Protein 3EVP (pdb70)

GO terms:
  GO:0006091 generation of precursor metabolites and energy (P, TAS)
  GO:0008218 bioluminescence (P, TAS)

Solvent-accessible surface area: 10682 Å² total

Radius of gyration: 16.76 Å; Cα contacts (8 Å, |Δi|>4): 627; chains: 1; bounding box: 34×44×48 Å

B-factor: mean 17.11, std 11.27, range [5.51, 65.63]

InterPro domains:
  IPR000786 Green fluorescent protein, GFP [PR01229] (3-27)
  IPR000786 Green fluorescent protein, GFP [PR01229] (28-48)
  IPR000786 Green fluorescent protein, GFP [PR01229] (49-69)
  IPR000786 Green fluorescent protein, GFP [PR01229] (70-85)
  IPR000786 Green fluorescent protein, GFP [PR01229] (86-108)
  IPR000786 Green fluorescent protein, GFP [PR01229] (109-129)
  IPR000786 Green fluorescent protein, GFP [PR01229] (130-149)
  IPR000786 Green fluorescent protein, GFP [PR01229] (150-171)
  IPR000786 Green fluorescent protein, GFP [PR01229] (173-192)
  IPR000786 Green fluorescent protein, GFP [PR01229] (193-211)
  IPR000786 Green fluorescent protein, GFP [PR01229] (214-237)
  IPR009017 Green fluorescent protein [G3DSA:2.40.155.10] (1-145)
  IPR009017 Green fluorescent protein [G3DSA:2.40.155.10] (146-238)
  IPR009017 Green fluorescent protein [SSF54511] (2-228)
  IPR011584 Green fluorescent protein-related [PF01353] (14-227)

CATH classification: 2.40.155.10

Organism: Aequorea victoria (NCBI:txid6100)

Sequence (223 aa):
SSLENVYYIMADKQQKNGIKANFKIRHNIEDGGVQLAYHYQQNTPIGDGPVLLPDNHYLSTQSKLLSKDPNEKRDHMVLLEFVTAAGIGEEELFTGVVPILVELDGDVNGHKFSVSSGEGEGDATYGKLTLKFICTTGKKLPVPWPTLVTTLVQCFSRYPDHMKQHDFFKKSSAMPEGYIQERTIFFKDDGNYKTRAEEVKFEGDTLVNRIELKGIDFKKEDDGNILGHKLEYN

Foldseek 3Di:
DDKWKWKWAFDVVQLWIKIWTWDWFAFQVGHTWIKIKIKIKHFQDPDHFQGAHIWIKTKDKDWDDDPPDDFDKIKIKMAIAIGGCCLVLQQAKFKEWEWEWEAAARDTWIKIKIWIARLCRSITTMMMGTPVGDDQWDPVVCVVVRACLRHHYPPVRVSRRRQSRSPQSFMWMWMWIDTVPAKIKTKIWTWHDDDRHTYIYMYIYIDRGDCCDCTSVVRTDRD

Structure (mmCIF, N/CA/C/O backbone):
data_3EVP
#
_entry.id   3EVP
#
_cell.length_a   51.060
_cell.length_b   62.220
_cell.length_c   69.450
_cell.angle_alpha   90.00
_cell.angle_beta   90.00
_cell.angle_gamma   90.00
#
_symmetry.space_group_name_H-M   'P 21 21 21'
#
loop_
_entity.id
_entity.type
_entity.pdbx_description
1 polymer 'Green fluorescent protein,Green fluorescent protein'
2 water water
#
loop_
_atom_site.group_PDB
_atom_site.id
_atom_site.type_symbol
_atom_site.label_atom_id
_atom_site.label_alt_id
_atom_site.label_comp_id
_atom_site.label_asym_id
_atom_site.label_entity_id
_atom_site.label_seq_id
_atom_site.pdbx_PDB_ins_code
_atom_site.Cartn_x
_atom_site.Cartn_y
_atom_site.Cartn_z
_atom_site.occupancy
_atom_site.B_iso_or_equiv
_atom_site.auth_seq_id
_atom_site.auth_comp_id
_atom_site.auth_asym_id
_atom_site.auth_atom_id
_atom_site.pdbx_PDB_model_num
ATOM 1 N N . SER A 1 1 ? 10.920 0.282 8.045 1.00 26.92 58 SER A N 1
ATOM 2 C CA . SER A 1 1 ? 10.522 0.864 6.770 1.00 28.02 58 SER A CA 1
ATOM 3 C C . SER A 1 1 ? 10.713 -0.157 5.647 1.00 27.84 58 SER A C 1
ATOM 4 O O . SER A 1 1 ? 11.334 -1.207 5.844 1.00 30.12 58 SER A O 1
ATOM 7 N N . SER A 1 2 ? 10.146 0.137 4.484 1.00 24.84 59 SER A N 1
ATOM 8 C CA . SER A 1 2 ? 10.288 -0.725 3.314 1.00 23.94 59 SER A CA 1
ATOM 9 C C . SER A 1 2 ? 10.631 0.172 2.144 1.00 21.59 59 SER A C 1
ATOM 10 O O . SER A 1 2 ? 10.234 1.344 2.141 1.00 21.67 59 SER A O 1
ATOM 13 N N . LEU A 1 3 ? 11.368 -0.367 1.170 1.00 19.89 60 LEU A N 1
ATOM 14 C CA . LEU A 1 3 ? 11.744 0.385 -0.030 1.00 18.00 60 LEU A CA 1
ATOM 15 C C . LEU A 1 3 ? 11.569 -0.485 -1.263 1.00 16.24 60 LEU A C 1
ATOM 16 O O . LEU A 1 3 ? 12.175 -1.560 -1.376 1.00 17.88 60 LEU A O 1
ATOM 21 N N . GLU A 1 4 ? 10.720 -0.019 -2.168 1.00 12.28 61 GLU A N 1
ATOM 22 C CA . GLU A 1 4 ? 10.416 -0.767 -3.375 1.00 10.91 61 GLU A CA 1
ATOM 23 C C . GLU A 1 4 ? 10.450 0.169 -4.578 1.00 10.53 61 GLU A C 1
ATOM 24 O O . GLU A 1 4 ? 10.183 1.371 -4.451 1.00 12.78 61 GLU A O 1
ATOM 30 N N . ASN A 1 5 ? 10.761 -0.371 -5.747 1.00 10.89 62 ASN A N 1
ATOM 31 C CA . ASN A 1 5 ? 10.808 0.415 -6.983 1.00 10.71 62 ASN A CA 1
ATOM 32 C C . ASN A 1 5 ? 9.635 0.089 -7.898 1.00 10.46 62 ASN A C 1
ATOM 33 O O . ASN A 1 5 ? 9.448 -1.060 -8.293 1.00 12.54 62 ASN A O 1
ATOM 38 N N . VAL A 1 6 ? 8.850 1.102 -8.244 1.00 8.22 63 VAL A N 1
ATOM 39 C CA . VAL A 1 6 ? 7.716 0.944 -9.153 1.00 8.50 63 VAL A CA 1
ATOM 40 C C . VAL A 1 6 ? 8.190 1.276 -10.569 1.00 7.78 63 VAL A C 1
ATOM 41 O O . VAL A 1 6 ? 8.586 2.403 -10.829 1.00 10.01 63 VAL A O 1
ATOM 45 N N . TYR A 1 7 ? 8.192 0.313 -11.491 1.00 8.51 64 TYR A N 1
ATOM 46 C CA A TYR A 1 7 ? 8.682 0.564 -12.838 0.55 8.86 64 TYR A CA 1
ATOM 47 C CA B TYR A 1 7 ? 8.680 0.528 -12.860 0.45 8.52 64 TYR A CA 1
ATOM 48 C C . TYR A 1 7 ? 7.546 1.003 -13.746 1.00 8.50 64 TYR A C 1
ATOM 49 O O . TYR A 1 7 ? 6.557 0.286 -13.897 1.00 9.62 64 TYR A O 1
ATOM 66 N N . ILE A 1 8 ? 7.697 2.192 -14.326 1.00 7.97 65 ILE A N 1
ATOM 67 C CA . ILE A 1 8 ? 6.655 2.834 -15.131 1.00 8.37 65 ILE A CA 1
ATOM 68 C C . ILE A 1 8 ? 7.027 2.934 -16.588 1.00 8.27 65 ILE A C 1
ATOM 69 O O . ILE A 1 8 ? 8.177 3.259 -16.914 1.00 9.91 65 ILE A O 1
ATOM 74 N N . MET A 1 9 ? 6.062 2.651 -17.458 1.00 9.42 66 MET A N 1
ATOM 75 C CA . MET A 1 9 ? 6.233 2.809 -18.895 1.00 11.70 66 MET A CA 1
ATOM 76 C C . MET A 1 9 ? 5.006 3.472 -19.502 1.00 9.82 66 MET A C 1
ATOM 77 O O . MET A 1 9 ? 3.900 3.354 -18.992 1.00 9.57 66 MET A O 1
ATOM 82 N N . ALA A 1 10 ? 5.203 4.173 -20.605 1.00 9.84 67 ALA A N 1
ATOM 83 C CA . ALA A 1 10 ? 4.075 4.753 -21.342 1.00 10.51 67 ALA A CA 1
ATOM 84 C C . ALA A 1 10 ? 3.175 3.665 -21.917 1.00 11.74 67 ALA A C 1
ATOM 85 O O . ALA A 1 10 ? 3.638 2.589 -22.300 1.00 12.72 67 ALA A O 1
ATOM 87 N N . ASP A 1 11 ? 1.881 3.964 -22.007 1.00 11.34 68 ASP A N 1
ATOM 88 C CA . ASP A 1 11 ? 0.921 3.104 -22.691 1.00 13.81 68 ASP A CA 1
ATOM 89 C C . ASP A 1 11 ? 0.170 4.013 -23.659 1.00 14.78 68 ASP A C 1
ATOM 90 O O . ASP A 1 11 ? -0.916 4.514 -23.358 1.00 14.77 68 ASP A O 1
ATOM 95 N N . LYS A 1 12 ? 0.768 4.237 -24.821 1.00 17.28 69 LYS A N 1
ATOM 96 C CA . LYS A 1 12 ? 0.286 5.268 -25.733 1.00 21.09 69 LYS A CA 1
ATOM 97 C C . LYS A 1 12 ? -1.109 4.996 -26.278 1.00 22.21 69 LYS A C 1
ATOM 98 O O . LYS A 1 12 ? -1.865 5.936 -26.549 1.00 22.54 69 LYS A O 1
ATOM 104 N N . GLN A 1 13 ? -1.436 3.717 -26.448 1.00 22.56 70 GLN A N 1
ATOM 105 C CA A GLN A 1 13 ? -2.725 3.337 -27.005 0.51 24.29 70 GLN A CA 1
ATOM 106 C CA B GLN A 1 13 ? -2.725 3.324 -27.000 0.49 24.27 70 GLN A CA 1
ATOM 107 C C . GLN A 1 13 ? -3.900 3.729 -26.104 1.00 22.00 70 GLN A C 1
ATOM 108 O O . GLN A 1 13 ? -5.032 3.904 -26.586 1.00 23.36 70 GLN A O 1
ATOM 119 N N . LYS A 1 14 ? -3.631 3.880 -24.805 1.00 18.72 71 LYS A N 1
ATOM 120 C CA . LYS A 1 14 ? -4.654 4.300 -23.855 1.00 16.89 71 LYS A CA 1
ATOM 121 C C . LYS A 1 14 ? -4.389 5.698 -23.306 1.00 15.26 71 LYS A C 1
ATOM 122 O O . LYS A 1 14 ? -5.051 6.139 -22.368 1.00 14.85 71 LYS A O 1
ATOM 128 N N . ASN A 1 15 ? -3.413 6.384 -23.888 1.00 14.31 72 ASN A N 1
ATOM 129 C CA . ASN A 1 15 ? -3.025 7.721 -23.433 1.00 12.50 72 ASN A CA 1
ATOM 130 C C . ASN A 1 15 ? -2.706 7.715 -21.938 1.00 10.76 72 ASN A C 1
ATOM 131 O O . ASN A 1 15 ? -3.026 8.648 -21.217 1.00 10.66 72 ASN A O 1
ATOM 136 N N . GLY A 1 16 ? -2.034 6.673 -21.484 1.00 9.38 73 GLY A N 1
ATOM 137 C CA . GLY A 1 16 ? -1.769 6.508 -20.067 1.00 9.87 73 GLY A CA 1
ATOM 138 C C . GLY A 1 16 ? -0.432 5.834 -19.803 1.00 9.99 73 GLY A C 1
ATOM 139 O O . GLY A 1 16 ? 0.518 5.975 -20.577 1.00 10.50 73 GLY A O 1
ATOM 140 N N . ILE A 1 17 ? -0.362 5.080 -18.706 1.00 9.29 74 ILE A N 1
ATOM 141 C CA . ILE A 1 17 ? 0.860 4.398 -18.326 1.00 8.01 74 ILE A CA 1
ATOM 142 C C . ILE A 1 17 ? 0.514 3.002 -17.836 1.00 8.06 74 ILE A C 1
ATOM 143 O O . ILE A 1 17 ? -0.636 2.687 -17.503 1.00 8.36 74 ILE A O 1
ATOM 148 N N . LYS A 1 18 ? 1.530 2.157 -17.803 1.00 8.05 75 LYS A N 1
ATOM 149 C CA . LYS A 1 18 ? 1.464 0.869 -17.139 1.00 10.39 75 LYS A CA 1
ATOM 150 C C . LYS A 1 18 ? 2.624 0.816 -16.152 1.00 9.03 75 LYS A C 1
ATOM 151 O O . LYS A 1 18 ? 3.627 1.534 -16.304 1.00 10.17 75 LYS A O 1
ATOM 157 N N . ALA A 1 19 ? 2.520 -0.074 -15.170 1.00 8.55 76 ALA A N 1
ATOM 158 C CA . ALA A 1 19 ? 3.603 -0.240 -14.221 1.00 8.97 76 ALA A CA 1
ATOM 159 C C . ALA A 1 19 ? 3.646 -1.661 -13.728 1.00 8.78 76 ALA A C 1
ATOM 160 O O . ALA A 1 19 ? 2.632 -2.363 -13.741 1.00 10.12 76 ALA A O 1
ATOM 162 N N . ASN A 1 20 ? 4.804 -2.088 -13.281 1.00 9.20 77 ASN A N 1
ATOM 163 C CA . ASN A 1 20 ? 4.873 -3.351 -12.578 1.00 10.17 77 ASN A CA 1
ATOM 164 C C . ASN A 1 20 ? 5.973 -3.299 -11.532 1.00 9.37 77 ASN A C 1
ATOM 165 O O . ASN A 1 20 ? 6.922 -2.511 -11.644 1.00 10.63 77 ASN A O 1
ATOM 170 N N . PHE A 1 21 ? 5.825 -4.130 -10.509 1.00 9.29 78 PHE A N 1
ATOM 171 C CA . PHE A 1 21 ? 6.751 -4.144 -9.386 1.00 8.80 78 PHE A CA 1
ATOM 172 C C . PHE A 1 21 ? 6.378 -5.273 -8.461 1.00 9.55 78 PHE A C 1
ATOM 173 O O . PHE A 1 21 ? 5.312 -5.864 -8.600 1.00 10.32 78 PHE A O 1
ATOM 181 N N . LYS A 1 22 ? 7.266 -5.594 -7.543 1.00 10.96 79 LYS A N 1
ATOM 182 C CA . LYS A 1 22 ? 7.047 -6.653 -6.561 1.00 13.48 79 LYS A CA 1
ATOM 183 C C . LYS A 1 22 ? 7.151 -6.038 -5.182 1.00 13.56 79 LYS A C 1
ATOM 184 O O . LYS A 1 22 ? 8.057 -5.252 -4.931 1.00 19.37 79 LYS A O 1
ATOM 190 N N . ILE A 1 23 ? 6.229 -6.385 -4.297 1.00 11.51 80 ILE A N 1
ATOM 191 C CA . ILE A 1 23 ? 6.288 -5.996 -2.888 1.00 10.61 80 ILE A CA 1
ATOM 192 C C . ILE A 1 23 ? 6.708 -7.197 -2.079 1.00 11.30 80 ILE A C 1
ATOM 193 O O . ILE A 1 23 ? 6.230 -8.291 -2.313 1.00 12.33 80 ILE A O 1
ATOM 198 N N . ARG A 1 24 ? 7.622 -6.999 -1.145 1.00 13.22 81 ARG A N 1
ATOM 199 C CA . ARG A 1 24 ? 8.089 -8.093 -0.274 1.00 13.37 81 ARG A CA 1
ATOM 200 C C . ARG A 1 24 ? 7.503 -7.917 1.117 1.00 13.98 81 ARG A C 1
ATOM 201 O O . ARG A 1 24 ? 8.007 -7.139 1.917 1.00 18.11 81 ARG A O 1
ATOM 209 N N . HIS A 1 25 ? 6.391 -8.575 1.392 1.00 11.87 82 HIS A N 1
ATOM 210 C CA . HIS A 1 25 ? 5.826 -8.541 2.747 1.00 10.86 82 HIS A CA 1
ATOM 211 C C . HIS A 1 25 ? 6.607 -9.487 3.667 1.00 13.02 82 HIS A C 1
ATOM 212 O O . HIS A 1 25 ? 6.940 -10.592 3.282 1.00 15.60 82 HIS A O 1
ATOM 219 N N . ASN A 1 26 ? 6.857 -9.075 4.892 1.00 13.60 83 ASN A N 1
ATOM 220 C CA . ASN A 1 26 ? 7.571 -9.922 5.838 1.00 12.81 83 ASN A CA 1
ATOM 221 C C . ASN A 1 26 ? 6.629 -10.878 6.560 1.00 12.15 83 ASN A C 1
ATOM 222 O O . ASN A 1 2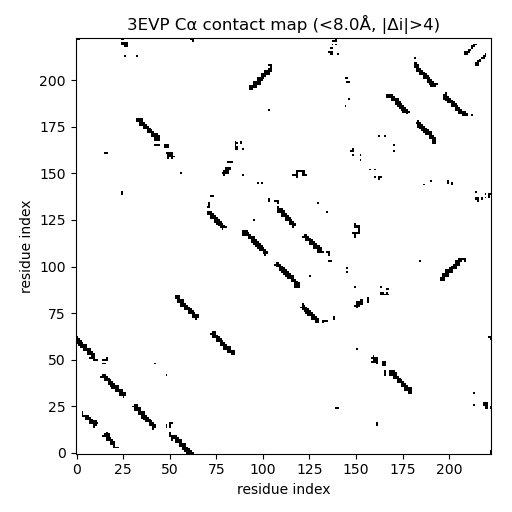6 ? 5.606 -10.466 7.095 1.00 13.72 83 ASN A O 1
ATOM 227 N N . ILE A 1 27 ? 6.961 -12.164 6.562 1.00 13.43 84 ILE A N 1
ATOM 228 C CA . ILE A 1 27 ? 6.148 -13.161 7.266 1.00 13.36 84 ILE A CA 1
ATOM 229 C C . ILE A 1 27 ? 6.654 -13.307 8.713 1.00 15.05 84 ILE A C 1
ATOM 230 O O . ILE A 1 27 ? 7.863 -13.187 8.975 1.00 15.82 84 ILE A O 1
ATOM 235 N N . GLU A 1 28 ? 5.738 -13.557 9.647 1.00 16.40 85 GLU A N 1
ATOM 236 C CA . GLU A 1 28 ? 6.072 -13.605 11.069 1.00 19.37 85 GLU A CA 1
ATOM 237 C C . GLU A 1 28 ? 7.133 -14.652 11.431 1.00 21.21 85 GLU A C 1
ATOM 238 O O . GLU A 1 28 ? 7.802 -14.513 12.457 1.00 21.92 85 GLU A O 1
ATOM 244 N N . ASP A 1 29 ? 7.288 -15.684 10.597 1.00 22.66 86 ASP A N 1
ATOM 245 C CA . ASP A 1 29 ? 8.327 -16.701 10.829 1.00 25.39 86 ASP A CA 1
ATOM 246 C C . ASP A 1 29 ? 9.715 -16.359 10.245 1.00 25.41 86 ASP A C 1
ATOM 247 O O . ASP A 1 29 ? 10.648 -17.173 10.321 1.00 27.42 86 ASP A O 1
ATOM 252 N N . GLY A 1 30 ? 9.863 -15.173 9.668 1.00 23.63 87 GLY A N 1
ATOM 253 C CA . GLY A 1 30 ? 11.116 -14.786 9.035 1.00 22.88 87 GLY A CA 1
ATOM 254 C C . GLY A 1 30 ? 11.110 -14.824 7.503 1.00 22.71 87 GLY A C 1
ATOM 255 O O . GLY A 1 30 ? 11.996 -14.260 6.848 1.00 23.61 87 GLY A O 1
ATOM 256 N N . GLY A 1 31 ? 10.134 -15.499 6.911 1.00 21.66 88 GLY A N 1
ATOM 257 C CA . GLY A 1 31 ? 10.052 -15.525 5.454 1.00 19.38 88 GLY A CA 1
ATOM 258 C C . GLY A 1 31 ? 9.583 -14.240 4.764 1.00 17.83 88 GLY A C 1
ATOM 259 O O . GLY A 1 31 ? 9.462 -13.152 5.368 1.00 16.16 88 GLY A O 1
ATOM 260 N N . VAL A 1 32 ? 9.311 -14.376 3.475 1.00 17.08 89 VAL A N 1
ATOM 261 C CA . VAL A 1 32 ? 8.782 -13.262 2.680 1.00 16.79 89 VAL A CA 1
ATOM 262 C C . VAL A 1 32 ? 7.619 -13.746 1.835 1.00 16.34 89 VAL A C 1
ATOM 263 O O . VAL A 1 32 ? 7.656 -14.841 1.243 1.00 16.93 89 VAL A O 1
ATOM 267 N N . GLN A 1 33 ? 6.574 -12.932 1.811 1.00 14.55 90 GLN A N 1
ATOM 268 C CA . GLN A 1 33 ? 5.407 -13.130 0.963 1.00 12.68 90 GLN A CA 1
ATOM 269 C C . GLN A 1 33 ? 5.470 -12.114 -0.179 1.00 11.75 90 GLN A C 1
ATOM 270 O O . GLN A 1 33 ? 5.244 -10.920 0.036 1.00 12.37 90 GLN A O 1
ATOM 276 N N . LEU A 1 34 ? 5.811 -12.574 -1.375 1.00 12.65 91 LEU A N 1
ATOM 277 C CA . LEU A 1 34 ? 5.818 -11.709 -2.550 1.00 12.60 91 LEU A CA 1
ATOM 278 C C . LEU A 1 34 ? 4.403 -11.362 -3.012 1.00 11.20 91 LEU A C 1
ATOM 279 O O . LEU A 1 34 ? 3.503 -12.216 -3.016 1.00 11.29 91 LEU A O 1
ATOM 284 N N . ALA A 1 35 ? 4.225 -10.111 -3.442 1.00 9.77 92 ALA A N 1
ATOM 285 C CA . ALA A 1 35 ? 2.982 -9.659 -4.063 1.00 8.92 92 ALA A CA 1
ATOM 286 C C . ALA A 1 35 ? 3.359 -8.962 -5.359 1.00 9.04 92 ALA A C 1
ATOM 287 O O . ALA A 1 35 ? 3.896 -7.851 -5.349 1.00 9.18 92 ALA A O 1
ATOM 289 N N . TYR A 1 36 ? 3.115 -9.620 -6.475 1.00 8.40 93 TY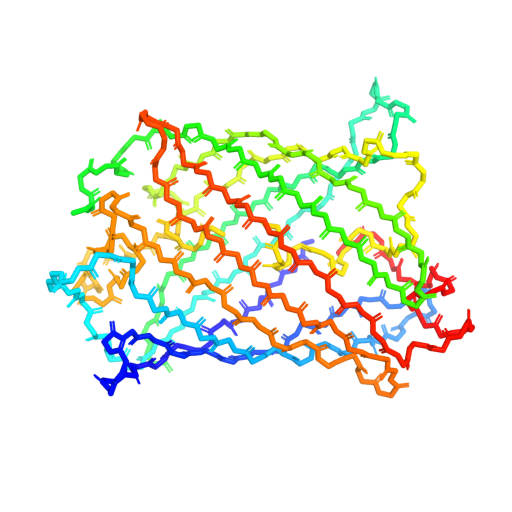R A N 1
ATOM 290 C CA . TYR A 1 36 ? 3.468 -9.100 -7.791 1.00 8.97 93 TYR A CA 1
ATOM 291 C C . TYR A 1 36 ? 2.359 -8.173 -8.264 1.00 8.40 93 TYR A C 1
ATOM 292 O O . TYR A 1 36 ? 1.196 -8.582 -8.369 1.00 9.13 93 TYR A O 1
ATOM 301 N N . HIS A 1 37 ? 2.730 -6.932 -8.547 1.00 7.59 94 HIS A N 1
ATOM 302 C CA . HIS A 1 37 ? 1.794 -5.895 -8.963 1.00 7.60 94 HIS A CA 1
ATOM 303 C C . HIS A 1 37 ? 1.897 -5.617 -10.462 1.00 7.02 94 HIS A C 1
ATOM 304 O O . HIS A 1 37 ? 2.982 -5.358 -10.989 1.00 8.50 94 HIS A O 1
ATOM 311 N N . TYR A 1 38 ? 0.740 -5.599 -11.120 1.00 8.33 95 TYR A N 1
ATOM 312 C CA . TYR A 1 38 ? 0.578 -5.144 -12.505 1.00 8.83 95 TYR A CA 1
ATOM 313 C C . TYR A 1 38 ? -0.452 -4.028 -12.510 1.00 8.51 95 TYR A C 1
ATOM 314 O O . TYR A 1 38 ? -1.545 -4.171 -11.950 1.00 10.10 95 TYR A O 1
ATOM 323 N N . GLN A 1 39 ? -0.105 -2.911 -13.135 1.00 7.93 96 GLN A N 1
ATOM 324 C CA . GLN A 1 39 ? -0.868 -1.683 -12.953 1.00 8.10 96 GLN A CA 1
ATOM 325 C C . GLN A 1 39 ? -1.112 -1.017 -14.295 1.00 7.32 96 GLN A C 1
ATOM 326 O O . GLN A 1 39 ? -0.255 -1.062 -15.190 1.00 8.29 96 GLN A O 1
ATOM 332 N N . GLN A 1 40 ? -2.280 -0.385 -14.442 1.00 7.61 97 GLN A N 1
ATOM 333 C CA . GLN A 1 40 ? -2.521 0.497 -15.583 1.00 8.24 97 GLN A CA 1
ATOM 334 C C . GLN A 1 40 ? -3.283 1.737 -15.133 1.00 8.37 97 GLN A C 1
ATOM 335 O O . GLN A 1 40 ? -4.131 1.663 -14.259 1.00 9.30 97 GLN A O 1
ATOM 341 N N . ASN A 1 41 ? -2.937 2.888 -15.7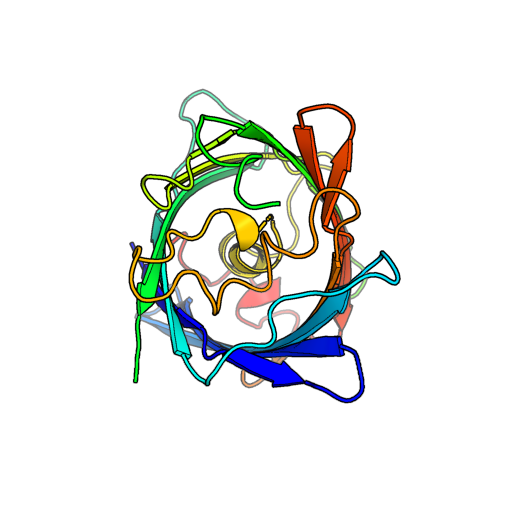08 1.00 8.11 98 ASN A N 1
ATOM 342 C CA . ASN A 1 41 ? -3.598 4.147 -15.396 1.00 7.23 98 ASN A CA 1
ATOM 343 C C . ASN A 1 41 ? -4.050 4.774 -16.691 1.00 8.01 98 ASN A C 1
ATOM 344 O O . ASN A 1 41 ? -3.293 4.834 -17.662 1.00 9.73 98 ASN A O 1
ATOM 349 N N . THR A 1 42 ? -5.297 5.224 -16.726 1.00 8.40 99 THR A N 1
ATOM 350 C CA . THR A 1 42 ? -5.838 5.899 -17.906 1.00 10.50 99 THR A CA 1
ATOM 351 C C . THR A 1 42 ? -6.483 7.223 -17.448 1.00 8.83 99 THR A C 1
ATOM 352 O O . THR A 1 42 ? -7.146 7.283 -16.404 1.00 9.10 99 THR A O 1
ATOM 356 N N . PRO A 1 43 ? -6.283 8.301 -18.216 1.00 9.83 100 PRO A N 1
ATOM 357 C CA . PRO A 1 43 ? -6.837 9.588 -17.784 1.00 10.31 100 PRO A CA 1
ATOM 358 C C . PRO A 1 43 ? -8.356 9.625 -17.859 1.00 9.76 100 PRO A C 1
ATOM 359 O O . PRO A 1 43 ? -8.963 8.976 -18.716 1.00 12.72 100 PRO A O 1
ATOM 363 N N . ILE A 1 44 ? -8.952 10.417 -16.977 1.00 10.99 101 ILE A N 1
ATOM 364 C CA . ILE A 1 44 ? -10.390 10.607 -16.978 1.00 13.19 101 ILE A CA 1
ATOM 365 C C . ILE A 1 44 ? -10.763 11.664 -17.998 1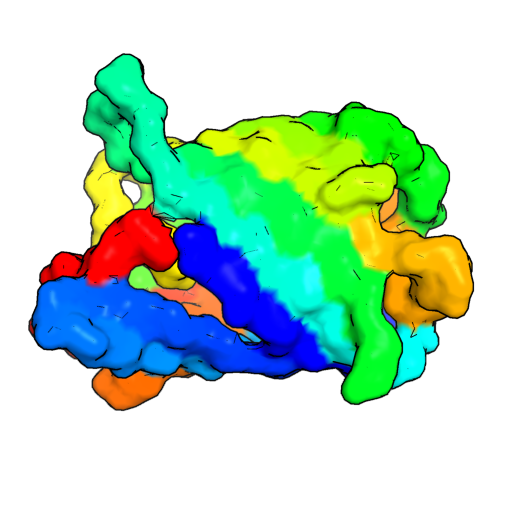.00 16.24 101 ILE A C 1
ATOM 366 O O . ILE A 1 44 ? -11.766 11.519 -18.706 1.00 18.66 101 ILE A O 1
ATOM 371 N N . GLY A 1 45 ? -9.960 12.713 -18.103 1.00 17.04 102 GLY A N 1
ATOM 372 C CA . GLY A 1 45 ? -10.235 13.728 -19.115 1.00 18.89 102 GLY A CA 1
ATOM 373 C C . GLY A 1 45 ? -9.798 13.281 -20.502 1.00 19.72 102 GLY A C 1
ATOM 374 O O . GLY A 1 45 ? -9.115 12.259 -20.630 1.00 19.32 102 GLY A O 1
ATOM 375 N N . ASP A 1 46 ? -10.171 14.040 -21.536 1.00 21.76 103 ASP A N 1
ATOM 376 C CA . ASP A 1 46 ? -9.816 13.677 -22.907 1.00 23.95 103 ASP A CA 1
ATOM 377 C C . ASP A 1 46 ? -8.675 14.525 -23.473 1.00 24.38 103 ASP A C 1
ATOM 378 O O . ASP A 1 46 ? -8.385 14.459 -24.673 1.00 27.04 103 ASP A O 1
ATOM 383 N N . GLY A 1 47 ? -8.034 15.295 -22.590 1.00 21.85 104 GLY A N 1
ATOM 384 C CA . GLY A 1 47 ? -6.959 16.204 -22.956 1.00 20.30 104 GLY A CA 1
ATOM 385 C C . GLY A 1 47 ? -5.592 15.546 -22.946 1.00 18.33 104 GLY A C 1
ATOM 386 O O . GLY A 1 47 ? -5.469 14.335 -22.763 1.00 19.36 104 GLY A O 1
ATOM 387 N N . PRO A 1 48 ? -4.548 16.343 -23.148 1.00 15.60 105 PRO A N 1
ATOM 388 C CA . PRO A 1 48 ? -3.208 15.771 -23.217 1.00 12.54 105 PRO A CA 1
ATOM 389 C C . PRO A 1 48 ? -2.661 15.434 -21.830 1.00 12.56 105 PRO A C 1
ATOM 390 O O . PRO A 1 48 ? -2.997 16.078 -20.834 1.00 15.49 105 PRO A O 1
ATOM 394 N N . VAL A 1 49 ? -1.819 14.411 -21.789 1.00 10.61 106 VAL A N 1
ATOM 395 C CA . VAL A 1 49 ? -1.063 14.068 -20.607 1.00 10.13 106 VAL A CA 1
ATOM 396 C C . VAL A 1 49 ? 0.394 13.902 -20.990 1.00 11.44 106 VAL A C 1
ATOM 397 O O . VAL A 1 49 ? 0.755 13.881 -22.192 1.00 13.01 106 VAL A O 1
ATOM 401 N N . LEU A 1 50 ? 1.225 13.799 -19.960 1.00 9.63 107 LEU A N 1
ATOM 402 C CA . LEU A 1 50 ? 2.642 13.516 -20.159 1.00 10.28 107 LEU A CA 1
ATOM 403 C C . LEU A 1 50 ? 2.845 12.011 -20.248 1.00 10.57 107 LEU A C 1
ATOM 404 O O . LEU A 1 50 ? 2.533 11.271 -19.309 1.00 12.23 107 LEU A O 1
ATOM 409 N N . LEU A 1 51 ? 3.366 11.556 -21.389 1.00 10.97 108 LEU A N 1
ATOM 410 C CA . LEU A 1 51 ? 3.606 10.126 -21.617 1.00 10.87 108 LEU A CA 1
ATOM 411 C C . LEU A 1 51 ? 5.109 9.924 -21.377 1.00 10.60 108 LEU A C 1
ATOM 412 O O . LEU A 1 51 ? 5.934 10.492 -22.092 1.00 13.16 108 LEU A O 1
ATOM 417 N N . PRO A 1 52 ? 5.466 9.193 -20.317 1.00 9.43 109 PRO A N 1
ATOM 418 C CA . PRO A 1 52 ? 6.860 9.209 -19.855 1.00 8.58 109 PRO A CA 1
ATOM 419 C C . PRO A 1 52 ? 7.758 8.233 -20.557 1.00 9.15 109 PRO A C 1
ATOM 420 O O . PRO A 1 52 ? 7.322 7.194 -21.054 1.00 10.71 109 PRO A O 1
ATOM 424 N N . ASP A 1 53 ? 9.053 8.554 -20.535 1.00 9.80 110 ASP A N 1
ATOM 425 C CA . ASP A 1 53 ? 10.082 7.548 -20.774 1.00 11.31 110 ASP A CA 1
ATOM 426 C C . ASP A 1 53 ? 10.030 6.554 -19.631 1.00 10.50 110 ASP A C 1
ATOM 427 O O . ASP A 1 53 ? 9.498 6.853 -18.566 1.00 11.35 110 ASP A O 1
ATOM 432 N N . ASN A 1 54 ? 10.613 5.383 -19.818 1.00 10.14 111 ASN A N 1
ATOM 433 C CA . ASN A 1 54 ? 10.665 4.411 -18.734 1.00 11.19 111 ASN A CA 1
ATOM 434 C C . ASN A 1 54 ? 11.424 5.002 -17.539 1.00 11.02 111 ASN A C 1
ATOM 435 O O . ASN A 1 54 ? 12.484 5.648 -17.688 1.00 11.81 111 ASN A O 1
ATOM 440 N N . HIS A 1 55 ? 10.911 4.771 -16.344 1.00 8.86 112 HIS A N 1
ATOM 441 C CA . HIS A 1 55 ? 11.563 5.277 -15.142 1.00 8.26 112 HIS A CA 1
ATOM 442 C C . HIS A 1 55 ? 11.016 4.553 -13.942 1.00 8.95 112 HIS A C 1
ATOM 443 O O . HIS A 1 55 ? 10.171 3.658 -14.076 1.00 9.95 112 HIS A O 1
ATOM 450 N N . TYR A 1 56 ? 11.466 4.913 -12.756 1.00 9.30 113 TYR A N 1
ATOM 451 C CA . TYR A 1 56 ? 10.834 4.295 -11.598 1.00 9.28 113 TYR A CA 1
ATOM 452 C C . TYR A 1 56 ? 10.475 5.260 -10.502 1.00 7.37 113 TYR A C 1
ATOM 453 O O . TYR A 1 56 ? 10.951 6.409 -10.485 1.00 9.66 113 TYR A O 1
ATOM 462 N N . LEU A 1 57 ? 9.590 4.814 -9.616 1.00 7.84 114 LEU A N 1
ATOM 463 C CA . LEU A 1 57 ? 9.324 5.535 -8.384 1.00 7.76 114 LEU A CA 1
ATOM 464 C C . LEU A 1 57 ? 9.950 4.765 -7.216 1.00 7.60 114 LEU A C 1
ATOM 465 O O . LEU A 1 57 ? 9.557 3.632 -6.929 1.00 9.28 114 LEU A O 1
ATOM 470 N N . SER A 1 58 ? 10.940 5.364 -6.566 1.00 8.80 115 SER A N 1
ATOM 471 C CA . SER A 1 58 ? 11.572 4.786 -5.384 1.00 9.19 115 SER A CA 1
ATOM 472 C C . SER A 1 58 ? 10.672 5.104 -4.190 1.00 8.86 115 SER A C 1
ATOM 473 O O . SER A 1 58 ? 10.527 6.276 -3.813 1.00 8.83 115 SER A O 1
ATOM 476 N N . THR A 1 59 ? 10.060 4.076 -3.616 1.00 9.55 116 THR A N 1
ATOM 477 C CA . THR A 1 59 ? 8.940 4.235 -2.689 1.00 8.50 116 THR A CA 1
ATOM 478 C C . THR A 1 59 ? 9.246 3.640 -1.329 1.00 9.57 116 THR A C 1
ATOM 479 O O . THR A 1 59 ? 9.484 2.446 -1.218 1.00 12.24 116 THR A O 1
ATOM 483 N N . GLN A 1 60 ? 9.290 4.496 -0.319 1.00 10.09 117 GLN A N 1
ATOM 484 C CA . GLN A 1 60 ? 9.590 4.101 1.038 1.00 10.52 117 GLN A CA 1
ATOM 485 C C . GLN A 1 60 ? 8.348 4.267 1.893 1.00 10.05 117 GLN A C 1
ATOM 486 O O . GLN A 1 60 ? 7.765 5.345 1.914 1.00 10.54 117 GLN A O 1
ATOM 492 N N . SER A 1 61 ? 7.981 3.225 2.629 1.00 9.74 118 SER A N 1
ATOM 493 C CA . SER A 1 61 ? 6.809 3.277 3.512 1.00 9.67 118 SER A CA 1
ATOM 494 C C . SER A 1 61 ? 7.182 2.947 4.950 1.00 9.73 118 SER A C 1
ATOM 495 O O . SER A 1 61 ? 8.034 2.089 5.188 1.00 11.84 118 SER A O 1
ATOM 498 N N . LYS A 1 62 ? 6.512 3.597 5.896 1.00 9.12 119 LYS A N 1
ATOM 499 C CA . LYS A 1 62 ? 6.662 3.318 7.321 1.00 9.21 119 LYS A CA 1
ATOM 500 C C . LYS A 1 62 ? 5.266 3.217 7.931 1.00 8.71 119 LYS A C 1
ATOM 501 O O . LYS A 1 62 ? 4.443 4.125 7.764 1.00 10.78 119 LYS A O 1
ATOM 507 N N . LEU A 1 63 ? 5.021 2.131 8.652 1.00 8.70 120 LEU A N 1
ATOM 508 C CA A LEU A 1 63 ? 3.722 1.851 9.259 0.25 8.78 120 LEU A CA 1
ATOM 509 C CA B LEU A 1 63 ? 3.709 1.863 9.250 0.75 8.50 120 LEU A CA 1
ATOM 510 C C . LEU A 1 63 ? 3.797 2.011 10.763 1.00 8.52 120 LEU A C 1
ATOM 511 O O . LEU A 1 63 ? 4.756 1.551 11.393 1.00 11.19 120 LEU A O 1
ATOM 520 N N . SER A 1 64 ? 2.767 2.605 11.356 1.00 9.00 121 SER A N 1
ATOM 521 C CA . SER A 1 64 ? 2.728 2.738 12.822 1.00 9.29 121 SER A CA 1
ATOM 522 C C . SER A 1 64 ? 1.277 2.657 13.318 1.00 9.33 121 SER A C 1
ATOM 523 O O . SER A 1 64 ? 0.352 2.462 12.530 1.00 9.06 121 SER A O 1
ATOM 526 N N . LYS A 1 65 ? 1.105 2.812 14.626 1.00 10.53 122 LYS A N 1
ATOM 527 C CA . LYS A 1 65 ? -0.201 2.767 15.273 1.00 11.58 122 LYS A CA 1
ATOM 528 C C . LYS A 1 65 ? -0.323 4.028 16.094 1.00 14.82 122 LYS A C 1
ATOM 529 O O . LYS A 1 65 ? 0.678 4.559 16.584 1.00 16.30 122 LYS A O 1
ATOM 535 N N . ASP A 1 66 ? -1.551 4.508 16.218 1.00 13.71 123 ASP A N 1
ATOM 536 C CA . ASP A 1 66 ? -1.899 5.657 17.035 1.00 15.52 123 ASP A CA 1
ATOM 537 C C . ASP A 1 66 ? -2.179 5.068 18.407 1.00 18.10 123 ASP A C 1
ATOM 538 O O . ASP A 1 66 ? -3.099 4.242 18.561 1.00 16.93 123 ASP A O 1
ATOM 543 N N . PRO A 1 67 ? -1.394 5.478 19.421 1.00 20.91 124 PRO A N 1
ATOM 544 C CA . PRO A 1 67 ? -1.522 4.840 20.739 1.00 22.66 124 PRO A CA 1
ATOM 545 C C . PRO A 1 67 ? -2.877 5.123 21.381 1.00 24.27 124 PRO A C 1
ATOM 546 O O . PRO A 1 67 ? -3.280 4.384 22.271 1.00 27.28 124 PRO A O 1
ATOM 550 N N . ASN A 1 68 ? -3.568 6.169 20.936 1.00 22.64 125 ASN A N 1
ATOM 551 C CA . ASN A 1 68 ? -4.889 6.491 21.476 1.00 24.06 125 ASN A CA 1
ATOM 552 C C . ASN A 1 68 ? -6.044 6.028 20.594 1.00 21.69 125 ASN A C 1
ATOM 553 O O . ASN A 1 68 ? -7.151 6.575 20.691 1.00 26.37 125 ASN A O 1
ATOM 558 N N . GLU A 1 69 ? -5.799 5.038 19.736 1.00 16.01 126 GLU A N 1
ATOM 559 C CA . GLU A 1 69 ? -6.831 4.593 18.795 1.00 13.30 126 GLU A CA 1
ATOM 560 C C . GLU A 1 69 ? -7.169 3.122 19.017 1.00 11.89 126 GLU A C 1
ATOM 561 O O . GLU A 1 69 ? -6.304 2.252 18.863 1.00 14.66 126 GLU A O 1
ATOM 567 N N . LYS A 1 70 ? -8.425 2.829 19.333 1.00 12.30 127 LYS A N 1
ATOM 568 C CA . LYS A 1 70 ? -8.843 1.445 19.562 1.00 13.59 127 LYS A CA 1
ATOM 569 C C . LYS A 1 70 ? -9.528 0.806 18.348 1.00 13.46 127 LYS A C 1
ATOM 570 O O . LYS A 1 70 ? -9.702 -0.408 18.310 1.00 15.52 127 LYS A O 1
ATOM 576 N N . ARG A 1 71 ? -9.931 1.597 17.355 1.00 10.72 128 ARG A N 1
ATOM 577 C CA . ARG A 1 71 ? -10.448 0.991 16.132 1.00 10.43 128 ARG A CA 1
ATOM 578 C C . ARG A 1 71 ? -9.298 0.354 15.367 1.00 8.90 128 ARG A C 1
ATOM 579 O O . ARG A 1 71 ? -8.129 0.724 15.552 1.00 9.78 128 ARG A O 1
ATOM 587 N N . ASP A 1 72 ? -9.609 -0.602 14.499 1.00 9.10 129 ASP A N 1
ATOM 588 C CA . ASP A 1 72 ? -8.596 -1.213 13.654 1.00 8.06 129 ASP A CA 1
ATOM 589 C C . ASP A 1 72 ? -8.121 -0.176 12.649 1.00 8.13 129 ASP A C 1
ATOM 590 O O . ASP A 1 72 ? -8.934 0.404 11.918 1.00 9.17 129 ASP A O 1
ATOM 595 N N . HIS A 1 73 ? -6.810 0.084 12.619 1.00 8.43 130 HIS A N 1
ATOM 596 C CA . HIS A 1 73 ? -6.325 1.235 11.873 1.00 7.27 130 HIS A CA 1
ATOM 597 C C . HIS A 1 73 ? -4.862 1.078 11.471 1.00 7.20 130 HIS A C 1
ATOM 598 O O . HIS A 1 73 ? -4.147 0.200 11.960 1.00 9.04 130 HIS A O 1
ATOM 605 N N . MET A 1 74 ? -4.414 1.979 10.612 1.00 6.76 131 MET A N 1
ATOM 606 C CA . MET A 1 74 ? -3.032 2.048 10.190 1.00 6.96 131 MET A CA 1
ATOM 607 C C . MET A 1 74 ? -2.635 3.509 10.026 1.00 7.42 131 MET A C 1
ATOM 608 O O . MET A 1 74 ? -3.354 4.285 9.382 1.00 8.72 131 MET A O 1
ATOM 613 N N . VAL A 1 75 ? -1.511 3.889 10.626 1.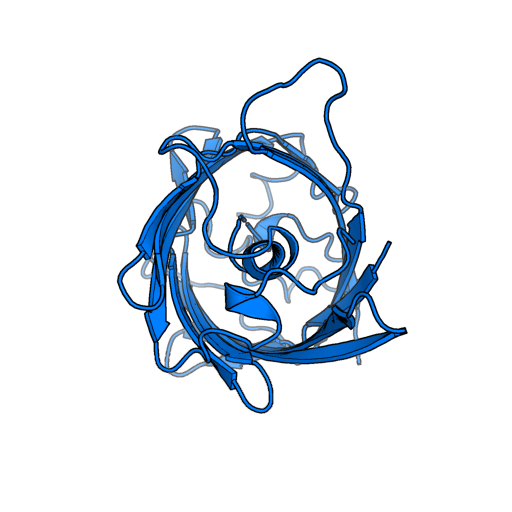00 7.22 132 VAL A N 1
ATOM 614 C CA . VAL A 1 75 ? -0.902 5.202 10.367 1.00 7.21 132 VAL A CA 1
ATOM 615 C C . VAL A 1 75 ? 0.248 4.969 9.389 1.00 6.88 132 VAL A C 1
ATOM 616 O O . VAL A 1 75 ? 1.077 4.061 9.592 1.00 7.94 132 VAL A O 1
ATOM 620 N N . LEU A 1 76 ? 0.297 5.760 8.324 1.00 7.50 133 LEU A N 1
ATOM 621 C CA . LEU A 1 76 ? 1.236 5.515 7.228 1.00 7.46 133 LEU A CA 1
ATOM 622 C C . LEU A 1 76 ? 1.979 6.794 6.899 1.00 7.78 133 LEU A C 1
ATOM 623 O O . LEU A 1 76 ? 1.361 7.858 6.736 1.00 8.87 133 LEU A O 1
ATOM 628 N N . LEU A 1 77 ? 3.301 6.685 6.781 1.00 7.81 134 LEU A N 1
ATOM 629 C CA . LEU A 1 77 ? 4.153 7.739 6.276 1.00 8.72 134 LEU A CA 1
ATOM 630 C C . LEU A 1 77 ? 4.862 7.194 5.040 1.00 9.43 134 LEU A C 1
ATOM 631 O O . LEU A 1 77 ? 5.352 6.061 5.048 1.00 12.34 134 LEU A O 1
ATOM 636 N N . GLU A 1 78 ? 4.875 7.953 3.958 1.00 9.14 135 GLU A N 1
ATOM 637 C CA . GLU A 1 78 ? 5.591 7.524 2.755 1.00 9.47 135 GLU A CA 1
ATOM 638 C C . GLU A 1 78 ? 6.403 8.648 2.159 1.00 7.96 135 GLU A C 1
ATOM 639 O O . GLU A 1 78 ? 6.013 9.812 2.208 1.00 9.98 135 G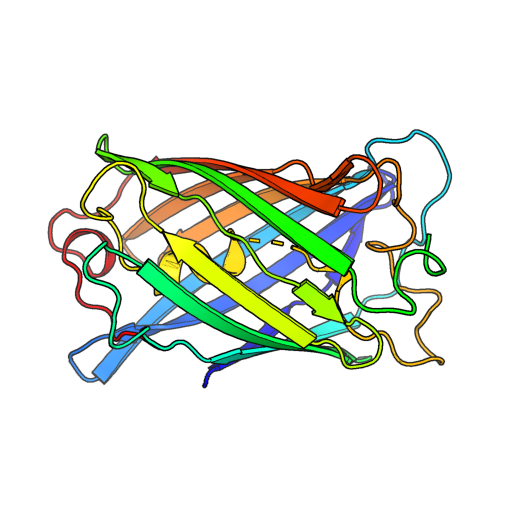LU A O 1
ATOM 645 N N . PHE A 1 79 ? 7.554 8.274 1.606 1.00 7.78 136 PHE A N 1
ATOM 646 C CA . PHE A 1 79 ? 8.419 9.188 0.843 1.00 8.27 136 PHE A CA 1
ATOM 647 C C . PHE A 1 79 ? 8.709 8.549 -0.504 1.00 8.71 136 PHE A C 1
ATOM 648 O O . PHE A 1 79 ? 9.170 7.410 -0.567 1.00 10.86 136 PHE A O 1
ATOM 656 N N . VAL A 1 80 ? 8.382 9.250 -1.587 1.00 8.61 137 VAL A N 1
ATOM 657 C CA . VAL A 1 80 ? 8.441 8.669 -2.920 1.00 8.72 137 VAL A CA 1
ATOM 658 C C . VAL A 1 80 ? 9.129 9.640 -3.864 1.00 8.94 137 VAL A C 1
ATOM 659 O O . VAL A 1 80 ? 8.754 10.817 -3.927 1.00 9.80 137 VAL A O 1
ATOM 663 N N . THR A 1 81 ? 10.118 9.144 -4.609 1.00 8.72 138 THR A N 1
ATOM 664 C CA . THR A 1 81 ? 10.909 9.986 -5.505 1.00 8.94 138 THR A CA 1
ATOM 665 C C . THR A 1 81 ? 11.077 9.299 -6.834 1.00 8.14 138 THR A C 1
ATOM 666 O O . THR A 1 81 ? 11.466 8.125 -6.874 1.00 9.61 138 THR A O 1
ATOM 670 N N . ALA A 1 82 ? 10.795 10.009 -7.917 1.00 7.33 139 ALA A N 1
ATOM 671 C CA . ALA A 1 82 ? 11.017 9.441 -9.238 1.00 7.74 139 ALA A CA 1
ATOM 672 C C . ALA A 1 82 ? 12.513 9.424 -9.531 1.00 8.83 139 ALA A C 1
ATOM 673 O O . ALA A 1 82 ? 13.262 10.309 -9.073 1.00 9.68 139 ALA A O 1
ATOM 675 N N . ALA A 1 83 ? 12.953 8.412 -10.279 1.00 9.43 140 ALA A N 1
ATOM 676 C CA . ALA A 1 83 ? 14.369 8.249 -10.608 1.00 10.56 140 ALA A CA 1
ATOM 677 C C . ALA A 1 83 ? 14.495 7.649 -12.009 1.00 11.49 140 ALA A C 1
ATOM 678 O O . ALA A 1 83 ? 13.672 6.847 -12.440 1.00 11.11 140 ALA A O 1
ATOM 680 N N . GLY A 1 84 ? 15.521 8.068 -12.736 1.00 17.90 141 GLY A N 1
ATOM 681 C CA . GLY A 1 84 ? 15.753 7.626 -14.098 1.00 23.99 141 GLY A CA 1
ATOM 682 C C . GLY A 1 84 ? 16.421 6.274 -14.118 1.00 28.44 141 GLY A C 1
ATOM 683 O O . GLY A 1 84 ? 16.777 5.736 -13.058 1.00 28.95 141 GLY A O 1
ATOM 684 N N . ILE A 1 85 ? 16.588 5.747 -15.331 1.00 31.47 142 ILE A N 1
ATOM 685 C CA . ILE A 1 85 ? 17.188 4.436 -15.602 1.00 36.51 142 ILE A CA 1
ATOM 686 C C . ILE A 1 85 ? 17.088 3.445 -14.450 1.00 40.94 142 ILE A C 1
ATOM 687 O O . ILE A 1 85 ? 17.200 2.236 -14.671 1.00 44.60 142 ILE A O 1
ATOM 692 N N . GLY A 1 105 ? -1.330 20.685 -14.454 1.00 23.67 162 GLY A N 1
ATOM 693 C CA . GLY A 1 105 ? -1.723 19.955 -13.254 1.00 20.69 162 GLY A CA 1
ATOM 694 C C . GLY A 1 105 ? -0.713 20.053 -12.121 1.00 20.06 162 GLY A C 1
ATOM 695 O O . GLY A 1 105 ? -1.052 19.968 -10.946 1.00 17.92 162 GLY A O 1
ATOM 696 N N . GLU A 1 106 ? 0.548 20.222 -12.476 1.00 19.79 163 GLU A N 1
ATOM 697 C CA A GLU A 1 106 ? 1.638 20.292 -11.513 0.57 21.88 163 GLU A CA 1
ATOM 698 C CA B GLU A 1 106 ? 1.590 20.261 -11.461 0.43 21.23 163 GLU A CA 1
ATOM 699 C C . GLU A 1 106 ? 1.450 21.436 -10.488 1.00 19.11 163 GLU A C 1
ATOM 700 O O . GLU A 1 106 ? 1.828 21.327 -9.309 1.00 17.00 163 GLU A O 1
ATOM 711 N N . GLU A 1 107 ? 0.858 22.537 -10.937 1.00 17.96 164 GLU A N 1
ATOM 712 C CA . GLU A 1 107 ? 0.626 23.676 -10.057 1.00 17.66 164 GLU A CA 1
ATOM 713 C C . GLU A 1 107 ? -0.292 23.351 -8.880 1.00 14.66 164 G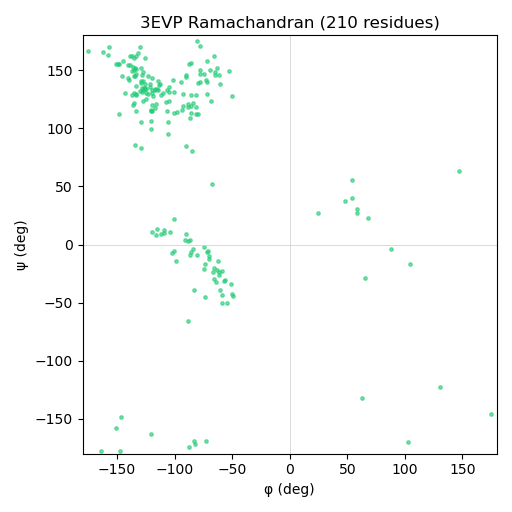LU A C 1
ATOM 714 O O . GLU A 1 107 ? -0.252 24.029 -7.848 1.00 15.29 164 GLU A O 1
ATOM 720 N N . LEU A 1 108 ? -1.128 22.325 -9.032 1.00 13.68 165 LEU A N 1
ATOM 721 C CA . LEU A 1 108 ? -2.025 21.910 -7.957 1.00 12.52 165 LEU A CA 1
ATOM 722 C C . LEU A 1 108 ? -1.307 21.266 -6.772 1.00 11.34 165 LEU A C 1
ATOM 723 O O . LEU A 1 108 ? -1.911 21.056 -5.713 1.00 13.18 165 LEU A O 1
ATOM 728 N N . PHE A 1 109 ? -0.016 20.977 -6.936 1.00 10.48 166 PHE A N 1
ATOM 729 C CA . PHE A 1 109 ? 0.708 20.146 -5.973 1.00 10.26 166 PHE A CA 1
ATOM 730 C C . PHE A 1 109 ? 1.895 20.856 -5.319 1.00 11.71 166 PHE A C 1
ATOM 731 O O . PHE A 1 109 ? 2.697 20.229 -4.619 1.00 12.97 166 PHE A O 1
ATOM 739 N N . THR A 1 110 ? 1.992 22.167 -5.515 1.00 12.73 167 THR A N 1
ATOM 740 C CA . THR A 1 110 ? 3.136 22.911 -4.976 1.00 13.71 167 THR A CA 1
ATOM 741 C C . THR A 1 110 ? 3.097 23.118 -3.458 1.00 13.95 167 THR A C 1
ATOM 742 O O . THR A 1 110 ? 4.141 23.422 -2.852 1.00 15.33 167 THR A O 1
ATOM 746 N N . GLY A 1 111 ? 1.925 22.939 -2.847 1.00 12.02 168 GLY A N 1
ATOM 747 C CA . GLY A 1 111 ? 1.791 23.033 -1.409 1.00 13.26 168 GLY A CA 1
ATOM 748 C C . GLY A 1 111 ? 1.276 21.748 -0.781 1.00 10.95 168 GLY A C 1
ATOM 749 O O . GLY A 1 111 ? 1.327 20.681 -1.399 1.00 12.06 168 GLY A O 1
ATOM 750 N N . VAL A 1 112 ? 0.807 21.846 0.451 1.00 11.03 169 VAL A N 1
ATOM 751 C CA . VAL A 1 112 ? 0.205 20.696 1.128 1.00 9.93 169 VAL A CA 1
ATOM 752 C C . VAL A 1 112 ? -1.257 20.540 0.681 1.00 10.06 169 VAL A C 1
ATOM 753 O O . VAL A 1 112 ? -2.054 21.508 0.731 1.00 13.20 169 VAL A O 1
ATOM 757 N N . VAL A 1 113 ? -1.624 19.329 0.253 1.00 9.13 170 VAL A N 1
ATOM 758 C CA . VAL A 1 113 ? -2.956 19.063 -0.294 1.00 8.33 170 VAL A CA 1
ATOM 759 C C . VAL A 1 113 ? -3.639 18.022 0.605 1.00 8.06 170 VAL A C 1
ATOM 760 O O . VAL A 1 113 ? -3.054 16.974 0.880 1.00 8.12 170 VAL A O 1
ATOM 764 N N . PRO A 1 114 ? -4.867 18.293 1.083 1.00 7.78 171 PRO A N 1
ATOM 765 C CA . PRO A 1 114 ? -5.609 17.279 1.845 1.00 8.57 171 PRO A CA 1
ATOM 766 C C . PRO A 1 114 ? -5.948 16.098 0.963 1.00 8.23 171 PRO A C 1
ATOM 767 O O . PRO A 1 114 ? -6.223 16.250 -0.223 1.00 8.59 171 PRO A O 1
ATOM 771 N N . ILE A 1 115 ? -5.940 14.917 1.568 1.00 7.44 172 ILE A N 1
ATOM 772 C CA . ILE A 1 115 ? -6.260 13.671 0.890 1.00 6.88 172 ILE A CA 1
ATOM 773 C C . ILE A 1 115 ? -7.374 12.914 1.617 1.00 6.61 172 ILE A C 1
ATOM 774 O O . ILE A 1 115 ? -7.358 12.800 2.837 1.00 8.37 172 ILE A O 1
ATOM 779 N N . LEU A 1 116 ? -8.300 12.351 0.842 1.00 6.46 173 LEU A N 1
ATOM 780 C CA . LEU A 1 116 ? -9.317 11.442 1.372 1.00 6.35 173 LEU A CA 1
ATOM 781 C C . LEU A 1 116 ? -9.240 10.146 0.568 1.00 6.49 173 LEU A C 1
ATOM 782 O O . LEU A 1 116 ? -9.116 10.185 -0.665 1.00 7.82 173 LEU A O 1
ATOM 787 N N . VAL A 1 117 ? -9.271 9.012 1.277 1.00 5.99 174 VAL A N 1
ATOM 788 C CA . VAL A 1 117 ? -9.280 7.702 0.626 1.00 5.80 174 VAL A CA 1
ATOM 789 C C . VAL A 1 117 ? -10.486 6.912 1.111 1.00 7.01 174 VAL A C 1
ATOM 790 O O . VAL A 1 117 ? -10.763 6.872 2.311 1.00 7.63 174 VAL A O 1
ATOM 794 N N . GLU A 1 118 ? -11.216 6.295 0.186 1.00 7.15 175 GLU A N 1
ATOM 795 C CA . GLU A 1 118 ? -12.397 5.513 0.551 1.00 7.37 175 GLU A CA 1
ATOM 796 C C . GLU A 1 118 ? -12.319 4.220 -0.248 1.00 7.20 175 GLU A C 1
ATOM 797 O O . GLU A 1 118 ? -12.256 4.244 -1.471 1.00 9.79 175 GLU A O 1
ATOM 803 N N . LEU A 1 119 ? -12.310 3.094 0.469 1.00 7.25 176 LEU A N 1
ATOM 804 C CA . LEU A 1 119 ? -12.166 1.774 -0.146 1.00 7.94 176 LEU A CA 1
ATOM 805 C C . LEU A 1 119 ? -13.314 0.856 0.306 1.00 8.53 176 LEU A C 1
ATOM 806 O O . LEU A 1 119 ? -13.635 0.806 1.488 1.00 10.28 176 LEU A O 1
ATOM 811 N N . ASP A 1 120 ? -13.919 0.153 -0.649 1.00 9.18 177 ASP A N 1
ATOM 812 C CA . ASP A 1 120 ? -14.806 -0.966 -0.346 1.00 10.11 177 ASP A CA 1
ATOM 813 C C . ASP A 1 120 ? -14.139 -2.208 -0.886 1.00 9.26 177 ASP A C 1
ATOM 814 O O . ASP A 1 120 ? -13.666 -2.214 -2.034 1.00 10.13 177 ASP A O 1
ATOM 819 N N . GLY A 1 121 ? -14.100 -3.256 -0.067 1.00 9.53 178 GLY A N 1
ATOM 820 C CA . GLY A 1 121 ? -13.457 -4.491 -0.464 1.00 10.32 178 GLY A CA 1
ATOM 821 C C . GLY A 1 121 ? -14.234 -5.753 -0.140 1.00 11.16 178 GLY A C 1
ATOM 822 O O . GLY A 1 121 ? -15.116 -5.763 0.720 1.00 11.26 178 GLY A O 1
ATOM 823 N N . ASP A 1 122 ? -13.880 -6.818 -0.835 1.00 10.75 179 ASP A N 1
ATOM 824 C CA . ASP A 1 122 ? -14.470 -8.135 -0.596 1.00 11.31 179 ASP A CA 1
ATOM 825 C C . ASP A 1 122 ? -13.358 -9.116 -0.912 1.00 11.89 179 ASP A C 1
ATOM 826 O O . ASP A 1 122 ? -12.946 -9.211 -2.068 1.00 11.91 179 ASP A O 1
ATOM 831 N N . VAL A 1 123 ? -12.857 -9.812 0.113 1.00 12.63 180 VAL A N 1
ATOM 832 C CA . VAL A 1 123 ? -11.787 -10.799 -0.072 1.00 13.49 180 VAL A CA 1
ATOM 833 C C . VAL A 1 123 ? -12.282 -12.162 0.383 1.00 14.13 180 VAL A C 1
ATOM 834 O O . VAL A 1 123 ? -12.583 -12.339 1.558 1.00 14.69 180 VAL A O 1
ATOM 838 N N . ASN A 1 124 ? -12.391 -13.103 -0.558 1.00 14.54 181 ASN A N 1
ATOM 839 C CA . ASN A 1 124 ? -12.947 -14.436 -0.272 1.00 14.75 181 ASN A CA 1
ATOM 840 C C . ASN A 1 124 ? -14.266 -14.350 0.512 1.00 15.09 181 ASN A C 1
ATOM 841 O O . ASN A 1 124 ? -14.534 -15.163 1.405 1.00 17.20 181 ASN A O 1
ATOM 846 N N . GLY A 1 125 ? -15.068 -13.345 0.177 1.00 15.90 182 GLY A N 1
ATOM 847 C CA . GLY A 1 125 ? -16.381 -13.138 0.756 1.00 15.43 182 GLY A CA 1
ATOM 848 C C . GLY A 1 125 ? -16.418 -12.311 2.037 1.00 15.75 182 GLY A C 1
ATOM 849 O O . GLY A 1 125 ? -17.488 -12.010 2.552 1.00 17.15 182 GLY A O 1
ATOM 850 N N . HIS A 1 126 ? -15.255 -11.925 2.551 1.00 14.61 183 HIS A N 1
ATOM 851 C CA . HIS A 1 126 ? -15.189 -11.032 3.702 1.00 16.39 183 HIS A CA 1
ATOM 852 C C . HIS A 1 126 ? -15.248 -9.590 3.207 1.00 15.60 183 HIS A C 1
ATOM 853 O O . HIS A 1 126 ? -14.295 -9.095 2.601 1.00 14.86 183 HIS A O 1
ATOM 860 N N . LYS A 1 127 ? -16.367 -8.922 3.465 1.00 14.94 184 LYS A N 1
ATOM 861 C CA . LYS A 1 127 ? -16.549 -7.530 3.047 1.00 15.05 184 LYS A CA 1
ATOM 862 C C . LYS A 1 127 ? -16.076 -6.573 4.115 1.00 14.84 184 LYS A C 1
ATOM 863 O O . LYS A 1 127 ? -16.233 -6.813 5.327 1.00 17.41 184 LYS A O 1
ATOM 869 N N . PHE A 1 128 ? -15.506 -5.464 3.658 1.00 11.35 185 PHE A N 1
ATOM 870 C CA . PHE A 1 128 ? -15.022 -4.458 4.583 1.00 10.43 185 PHE A CA 1
ATOM 871 C C . PHE A 1 128 ? -14.919 -3.104 3.897 1.00 10.70 185 PHE A C 1
ATOM 872 O O . PHE A 1 128 ? -14.928 -3.012 2.664 1.00 11.89 185 PHE A O 1
ATOM 880 N N . SER A 1 129 ? -14.823 -2.059 4.710 1.00 10.01 186 SER A N 1
ATOM 881 C CA . SER A 1 129 ? -14.578 -0.721 4.183 1.00 9.83 186 SER A CA 1
ATOM 882 C C . SER A 1 129 ? -13.477 -0.036 4.982 1.00 8.96 186 SER A C 1
ATOM 883 O O . SER A 1 129 ? -13.319 -0.272 6.193 1.00 10.16 186 SER A O 1
ATOM 886 N N . VAL A 1 130 ? -12.702 0.794 4.282 1.00 8.41 187 VAL A N 1
ATOM 887 C CA . VAL A 1 130 ? -11.637 1.586 4.896 1.00 7.99 187 VAL A CA 1
ATOM 888 C C . VAL A 1 130 ? -11.793 3.048 4.498 1.00 8.29 187 VAL A C 1
ATOM 889 O O . VAL A 1 130 ? -12.060 3.359 3.331 1.00 8.83 187 VAL A O 1
ATOM 893 N N . SER A 1 131 ? -11.658 3.923 5.490 1.00 8.04 188 SER A N 1
ATOM 894 C CA A SER A 1 131 ? -11.658 5.370 5.276 0.38 8.96 188 SER A CA 1
ATOM 895 C CA B SER A 1 131 ? -11.643 5.378 5.252 0.62 8.15 188 SER A CA 1
ATOM 896 C C . SER A 1 131 ? -10.303 5.933 5.710 1.00 8.88 188 SER A C 1
ATOM 897 O O . SER A 1 131 ? -9.829 5.618 6.793 1.00 11.76 188 SER A O 1
ATOM 902 N N . GLY A 1 132 ? -9.689 6.764 4.882 1.00 7.58 189 GLY A N 1
ATOM 903 C CA . GLY A 1 132 ? -8.425 7.393 5.264 1.00 7.94 189 GLY A CA 1
ATOM 904 C C . GLY A 1 132 ? -8.451 8.900 5.064 1.00 7.14 189 GLY A C 1
ATOM 905 O O . GLY A 1 132 ? -9.167 9.412 4.192 1.00 7.54 189 GLY A O 1
ATOM 906 N N . GLU A 1 133 ? -7.656 9.598 5.875 1.00 6.40 190 GLU A N 1
ATOM 907 C CA . GLU A 1 133 ? -7.526 11.058 5.816 1.00 6.99 190 GLU A CA 1
ATOM 908 C C . GLU A 1 133 ? -6.079 11.404 6.029 1.00 7.65 190 GLU A C 1
ATOM 909 O O . GLU A 1 133 ? -5.408 10.778 6.858 1.00 9.24 190 GLU A O 1
ATOM 915 N N . GLY A 1 134 ? -5.606 12.425 5.331 1.00 8.13 191 GLY A N 1
ATOM 916 C CA . GLY A 1 134 ? -4.291 12.952 5.634 1.00 8.85 191 GLY A CA 1
ATOM 917 C C . GLY A 1 134 ? -3.906 14.010 4.641 1.00 7.68 191 GLY A C 1
ATOM 918 O O . GLY A 1 134 ? -4.761 14.779 4.181 1.00 8.55 191 GLY A O 1
ATOM 919 N N . GLU A 1 135 ? -2.618 14.083 4.327 1.00 7.31 192 GLU A N 1
ATOM 920 C CA . GLU A 1 135 ? -2.137 15.149 3.456 1.00 9.14 192 GLU A CA 1
ATOM 921 C C . GLU A 1 135 ? -0.917 14.716 2.671 1.00 7.42 192 GLU A C 1
ATOM 922 O O . GLU A 1 135 ? -0.194 13.786 3.079 1.00 9.40 192 GLU A O 1
ATOM 928 N N . GLY A 1 136 ? -0.717 15.368 1.535 1.00 7.77 193 GLY A N 1
ATOM 929 C CA . GLY A 1 136 ? 0.385 15.067 0.642 1.00 8.46 193 GLY A CA 1
ATOM 930 C C . GLY A 1 136 ? 1.126 16.348 0.344 1.00 7.79 193 GLY A C 1
ATOM 931 O O . GLY A 1 136 ? 0.526 17.410 0.180 1.00 9.15 193 GLY A O 1
ATOM 932 N N . ASP A 1 137 ? 2.444 16.235 0.282 1.00 8.35 194 ASP A N 1
ATOM 933 C CA . ASP A 1 137 ? 3.330 17.374 0.024 1.00 8.77 194 ASP A CA 1
ATOM 934 C C . ASP A 1 137 ? 4.335 16.895 -1.035 1.00 8.02 194 ASP A C 1
ATOM 935 O O . ASP A 1 137 ? 5.448 16.434 -0.706 1.00 8.51 194 ASP A O 1
ATOM 940 N N . ALA A 1 138 ? 3.944 17.002 -2.306 1.00 7.97 195 ALA A N 1
ATOM 941 C CA . ALA A 1 138 ? 4.757 16.463 -3.399 1.00 7.73 195 ALA A CA 1
ATOM 942 C C . ALA A 1 138 ? 6.137 17.096 -3.513 1.00 7.71 195 ALA A C 1
ATOM 943 O O . ALA A 1 138 ? 7.056 16.481 -4.056 1.00 9.80 195 ALA A O 1
ATOM 945 N N . THR A 1 139 ? 6.276 18.333 -3.050 1.00 8.51 196 THR A N 1
ATOM 946 C CA . THR A 1 139 ? 7.572 18.999 -3.022 1.00 8.45 196 THR A CA 1
ATOM 947 C C . THR A 1 139 ? 8.607 18.105 -2.338 1.00 8.65 196 THR A C 1
ATOM 948 O O . THR A 1 139 ? 9.790 18.114 -2.709 1.00 9.52 196 THR A O 1
ATOM 952 N N . TYR A 1 140 ? 8.163 17.337 -1.342 1.00 8.63 197 TYR A N 1
ATOM 953 C CA . TYR A 1 140 ? 9.079 16.467 -0.584 1.00 8.94 197 TYR A CA 1
ATOM 954 C C . TYR A 1 140 ? 8.742 15.004 -0.788 1.00 7.83 197 TYR A C 1
ATOM 955 O O . TYR A 1 140 ? 9.227 14.171 -0.048 1.00 10.59 197 TYR A O 1
ATOM 964 N N . GLY A 1 141 ? 7.894 14.706 -1.784 1.00 8.05 198 GLY A N 1
ATOM 965 C CA . GLY A 1 141 ? 7.427 13.345 -2.046 1.00 8.25 198 GLY A CA 1
ATOM 966 C C . GLY A 1 141 ? 6.725 12.700 -0.876 1.00 7.43 198 GLY A C 1
ATOM 967 O O . GLY A 1 141 ? 6.786 11.483 -0.718 1.00 7.76 198 GLY A O 1
ATOM 968 N N . LYS A 1 142 ? 6.055 13.492 -0.045 1.00 8.12 199 LYS A N 1
ATOM 969 C CA . LYS A 1 142 ? 5.681 13.043 1.296 1.00 6.53 199 LYS A CA 1
ATOM 970 C C . LYS A 1 142 ? 4.173 12.822 1.475 1.00 7.81 199 LYS A C 1
ATOM 971 O O . LYS A 1 142 ? 3.372 13.699 1.153 1.00 9.56 199 LYS A O 1
ATOM 977 N N . LEU A 1 143 ? 3.802 11.666 2.022 1.00 7.79 200 LEU A N 1
ATOM 978 C CA . LEU A 1 143 ? 2.418 11.361 2.382 1.00 8.30 200 LEU A CA 1
ATOM 979 C C . LEU A 1 143 ? 2.324 11.050 3.853 1.00 6.76 200 LEU A C 1
ATOM 980 O O . LEU A 1 143 ? 3.156 10.280 4.388 1.00 7.52 200 LEU A O 1
ATOM 985 N N . THR A 1 144 ? 1.281 11.581 4.497 1.00 7.08 201 THR A N 1
ATOM 986 C CA . THR A 1 144 ? 0.988 11.238 5.891 1.00 7.93 201 THR A CA 1
ATOM 987 C C . THR A 1 144 ? -0.513 10.950 5.976 1.00 8.20 201 THR A C 1
ATOM 988 O O . THR A 1 144 ? -1.313 11.844 5.731 1.00 9.19 201 THR A O 1
ATOM 992 N N . LEU A 1 145 ? -0.897 9.707 6.275 1.00 7.56 202 LEU A N 1
ATOM 993 C CA . LEU A 1 145 ? -2.318 9.372 6.338 1.00 7.34 202 LEU A CA 1
ATOM 994 C C . LEU A 1 145 ? -2.623 8.432 7.479 1.00 6.71 202 LEU A C 1
ATOM 995 O O . LEU A 1 145 ? -1.767 7.635 7.892 1.00 8.96 202 LEU A O 1
ATOM 1000 N N . LYS A 1 146 ? -3.868 8.479 7.943 1.00 6.87 203 LYS A N 1
ATOM 1001 C CA . LYS A 1 146 ? -4.374 7.523 8.922 1.00 6.73 203 LYS A CA 1
ATOM 1002 C C . LYS A 1 146 ? -5.627 6.883 8.333 1.00 6.27 203 LYS A C 1
ATOM 1003 O O . LYS A 1 146 ? -6.538 7.578 7.840 1.00 7.47 203 LYS A O 1
ATOM 1009 N N . PHE A 1 147 ? -5.655 5.546 8.377 1.00 6.92 204 PHE A N 1
ATOM 1010 C CA . PHE A 1 147 ? -6.739 4.735 7.824 1.00 6.99 204 PHE A CA 1
ATOM 1011 C C . PHE A 1 147 ? -7.463 4.006 8.946 1.00 8.01 204 PHE A C 1
ATOM 1012 O O . PHE A 1 147 ? -6.848 3.526 9.890 1.00 8.69 204 PHE A O 1
ATOM 1020 N N . ILE A 1 148 ? -8.785 3.923 8.825 1.00 8.81 205 ILE A N 1
ATOM 1021 C CA . ILE A 1 148 ? -9.616 3.231 9.803 1.00 8.68 205 ILE A CA 1
ATOM 1022 C C . ILE A 1 148 ? -10.468 2.211 9.065 1.00 8.20 205 ILE A C 1
ATOM 1023 O O . ILE A 1 148 ? -11.035 2.516 8.027 1.00 8.54 205 ILE A O 1
ATOM 1028 N N . CYS A 1 149 ? -10.551 0.988 9.593 1.00 8.09 206 CYS A N 1
ATOM 1029 C CA . CYS A 1 149 ? -11.547 0.056 9.086 1.00 8.86 206 CYS A CA 1
ATOM 1030 C C . CYS A 1 149 ? -12.894 0.404 9.713 1.00 10.13 206 CYS A C 1
ATOM 1031 O O . CYS A 1 149 ? -13.085 0.230 10.915 1.00 12.26 206 CYS A O 1
ATOM 1034 N N . THR A 1 150 ? -13.825 0.889 8.895 1.00 10.33 207 THR A N 1
ATOM 1035 C CA . THR A 1 150 ? -15.082 1.419 9.428 1.00 11.80 207 THR A CA 1
ATOM 1036 C C . THR A 1 150 ? -16.135 0.353 9.652 1.00 12.22 207 THR A C 1
ATOM 1037 O O . THR A 1 150 ? -17.193 0.641 10.212 1.00 15.38 207 THR A O 1
ATOM 1041 N N . THR A 1 151 ? -15.845 -0.867 9.219 1.00 11.06 208 THR A N 1
ATOM 1042 C CA . THR A 1 151 ? -16.793 -1.974 9.357 1.00 12.10 208 THR A CA 1
ATOM 1043 C C . THR A 1 151 ? -16.485 -2.896 10.522 1.00 13.84 208 THR A C 1
ATOM 1044 O O . THR A 1 151 ? -17.269 -3.800 10.801 1.00 16.73 208 THR A O 1
ATOM 1048 N N . GLY A 1 152 ? -15.363 -2.667 11.201 1.00 11.87 209 GLY A N 1
ATOM 1049 C CA . GLY A 1 152 ? -14.972 -3.490 12.329 1.00 13.25 209 GLY A CA 1
ATOM 1050 C C . GLY A 1 152 ? -13.535 -3.936 12.183 1.00 11.96 209 GLY A C 1
ATOM 1051 O O . GLY A 1 152 ? -12.649 -3.098 12.049 1.00 13.82 209 GLY A O 1
ATOM 1052 N N . LYS A 1 153 ? -13.311 -5.248 12.191 1.00 12.79 210 LYS A N 1
ATOM 1053 C CA A LYS A 1 153 ? -11.979 -5.808 12.032 0.38 14.12 210 LYS A CA 1
ATOM 1054 C CA B LYS A 1 153 ? -11.983 -5.816 12.038 0.62 13.47 210 LYS A CA 1
ATOM 1055 C C . LYS A 1 153 ? -11.617 -5.972 10.565 1.00 12.29 210 LYS A C 1
ATOM 1056 O O . LYS A 1 153 ? -12.405 -6.470 9.763 1.00 13.96 210 LYS A O 1
ATOM 1067 N N . LEU A 1 154 ? -10.413 -5.554 10.204 1.00 12.11 211 LEU A N 1
ATOM 1068 C CA . LEU A 1 154 ? -9.963 -5.732 8.833 1.00 11.91 211 LEU A CA 1
ATOM 1069 C C . LEU A 1 154 ? -9.675 -7.226 8.606 1.00 11.96 211 LEU A C 1
ATOM 1070 O O . LEU A 1 154 ? -8.944 -7.833 9.389 1.00 12.81 211 LEU A O 1
ATOM 1075 N N . PRO A 1 155 ? -10.223 -7.829 7.531 1.00 11.72 212 PRO A N 1
ATOM 1076 C CA . PRO A 1 155 ? -10.071 -9.290 7.380 1.00 12.53 212 PRO A CA 1
ATOM 1077 C C . PRO A 1 155 ? -8.793 -9.716 6.627 1.00 12.64 212 PRO A C 1
ATOM 1078 O O . PRO A 1 155 ? -8.571 -10.922 6.395 1.00 14.08 212 PRO A O 1
ATOM 1082 N N . VAL A 1 156 ? -7.954 -8.742 6.270 1.00 11.79 213 VAL A N 1
ATOM 1083 C CA . VAL A 1 156 ? -6.646 -9.006 5.680 1.00 11.87 213 VAL A CA 1
ATOM 1084 C C . VAL A 1 156 ? -5.627 -8.151 6.436 1.00 10.47 213 VAL A C 1
ATOM 1085 O O . VAL A 1 156 ? -6.007 -7.210 7.146 1.00 11.44 213 VAL A O 1
ATOM 1089 N N . PRO A 1 157 ? -4.319 -8.447 6.289 1.00 11.15 214 PRO A N 1
ATOM 1090 C CA . PRO A 1 157 ? -3.344 -7.595 6.989 1.00 9.66 214 PRO A CA 1
ATOM 1091 C C . PRO A 1 157 ? -3.246 -6.213 6.346 1.00 9.28 214 PRO A C 1
ATOM 1092 O O . PRO A 1 157 ? -3.221 -6.083 5.120 1.00 9.63 214 PRO A O 1
ATOM 1096 N N . TRP A 1 158 ? -3.131 -5.195 7.195 1.00 7.80 215 TRP A N 1
ATOM 1097 C CA . TRP A 1 158 ? -2.955 -3.835 6.709 1.00 7.70 215 TRP A CA 1
ATOM 1098 C C . TRP A 1 158 ? -1.863 -3.686 5.659 1.00 7.87 215 TRP A C 1
ATOM 1099 O O . TRP A 1 158 ? -2.066 -2.966 4.690 1.00 8.19 215 TRP A O 1
ATOM 1110 N N . PRO A 1 159 ? -0.678 -4.315 5.870 1.00 7.60 216 PRO A N 1
ATOM 1111 C CA . PRO A 1 159 ? 0.371 -4.090 4.872 1.00 8.96 216 PRO A CA 1
ATOM 1112 C C . PRO A 1 159 ? -0.058 -4.443 3.456 1.00 7.71 216 PRO A C 1
ATOM 1113 O O . PRO A 1 159 ? 0.458 -3.854 2.507 1.00 8.35 216 PRO A O 1
ATOM 1117 N N . THR A 1 160 ? -0.958 -5.423 3.301 1.00 7.59 217 THR A N 1
ATOM 1118 C CA . THR A 1 160 ? -1.365 -5.838 1.966 1.00 7.96 217 THR A CA 1
ATOM 1119 C C . THR A 1 160 ? -2.218 -4.817 1.221 1.00 7.79 217 THR A C 1
ATOM 1120 O O . THR A 1 160 ? -2.450 -5.000 0.022 1.00 8.19 217 THR A O 1
ATOM 1124 N N . LEU A 1 161 ? -2.705 -3.788 1.935 1.00 7.28 218 LEU A N 1
ATOM 1125 C CA . LEU A 1 161 ? -3.532 -2.753 1.330 1.00 7.05 218 LEU A CA 1
ATOM 1126 C C . LEU A 1 161 ? -2.774 -1.465 1.055 1.00 6.40 218 LEU A C 1
ATOM 1127 O O . LEU A 1 161 ? -3.327 -0.542 0.465 1.00 7.67 218 LEU A O 1
ATOM 1132 N N . VAL A 1 162 ? -1.529 -1.366 1.519 1.00 6.59 219 VAL A N 1
ATOM 1133 C CA . VAL A 1 162 ? -0.791 -0.102 1.382 1.00 7.43 219 VAL A CA 1
ATOM 1134 C C . VAL A 1 162 ? -0.746 0.378 -0.076 1.00 6.54 219 VAL A C 1
ATOM 1135 O O . VAL A 1 162 ? -1.049 1.543 -0.350 1.00 7.68 219 VAL A O 1
ATOM 1139 N N . THR A 1 163 ? -0.363 -0.481 -1.024 1.00 6.22 220 THR A N 1
ATOM 1140 C CA . THR A 1 163 ? -0.235 -0.013 -2.406 1.00 6.08 220 THR A CA 1
ATOM 1141 C C . THR A 1 163 ? -1.570 0.403 -3.019 1.00 6.75 220 THR A C 1
ATOM 1142 O O . THR A 1 163 ? -1.624 1.282 -3.881 1.00 6.78 220 THR A O 1
ATOM 1146 N N . THR A 1 164 ? -2.657 -0.217 -2.569 1.00 5.51 221 THR A N 1
ATOM 1147 C CA . THR A 1 164 ? -3.981 0.142 -3.095 1.00 6.15 221 THR A CA 1
ATOM 1148 C C . THR A 1 164 ? -4.445 1.491 -2.544 1.00 5.62 221 THR A C 1
ATOM 1149 O O . THR A 1 164 ? -4.998 2.335 -3.283 1.00 6.93 221 THR A O 1
ATOM 1153 N N . LEU A 1 165 ? -4.270 1.662 -1.241 1.00 6.76 222 LEU A N 1
ATOM 1154 C CA . LEU A 1 165 ? -4.690 2.878 -0.551 1.00 6.81 222 LEU A CA 1
ATOM 1155 C C . LEU A 1 165 ? -3.853 4.059 -1.002 1.00 6.93 222 LEU A C 1
ATOM 1156 O O . LEU A 1 165 ? -4.356 5.176 -1.180 1.00 7.08 222 LEU A O 1
ATOM 1183 N N . VAL A 1 167 ? -1.830 7.040 -4.496 1.00 6.85 226 VAL A N 1
ATOM 1184 C CA . VAL A 1 167 ? -1.987 8.450 -4.880 1.00 7.26 226 VAL A CA 1
ATOM 1185 C C . VAL A 1 167 ? -0.625 8.945 -5.371 1.00 6.32 226 VAL A C 1
ATOM 1186 O O . VAL A 1 167 ? -0.016 9.855 -4.788 1.00 6.30 226 VAL A O 1
ATOM 1190 N N . GLN A 1 168 ? -0.168 8.334 -6.464 1.00 6.56 227 GLN A N 1
ATOM 1191 C CA . GLN A 1 168 ? 1.196 8.513 -6.953 1.00 5.85 227 GLN A CA 1
ATOM 1192 C C . GLN A 1 168 ? 1.452 9.881 -7.563 1.00 6.64 227 GLN A C 1
ATOM 1193 O O . GLN A 1 168 ? 2.582 10.217 -7.892 1.00 7.38 227 GLN A O 1
ATOM 1199 N N . CYS A 1 169 ? 0.392 10.665 -7.699 1.00 7.36 228 CYS A N 1
ATOM 1200 C CA . CYS A 1 169 ? 0.520 12.096 -7.996 1.00 6.79 228 CYS A CA 1
ATOM 1201 C C . CYS A 1 169 ? 1.249 12.864 -6.907 1.00 6.43 228 CYS A C 1
ATOM 1202 O O . CYS A 1 169 ? 1.680 13.996 -7.167 1.00 8.07 228 CYS A O 1
ATOM 1205 N N . PHE A 1 170 ? 1.435 12.271 -5.717 1.00 5.84 229 PHE A N 1
ATOM 1206 C CA . PHE A 1 170 ? 2.244 12.929 -4.678 1.00 6.57 229 PHE A CA 1
ATOM 1207 C C . PHE A 1 170 ? 3.740 12.573 -4.691 1.00 6.48 229 PHE A C 1
ATOM 1208 O O . PHE A 1 170 ? 4.511 13.014 -3.830 1.00 8.86 229 PHE A O 1
ATOM 1216 N N . SER A 1 171 ? 4.154 11.786 -5.676 1.00 7.26 230 SER A N 1
ATOM 1217 C CA . SER A 1 171 ? 5.576 11.506 -5.863 1.00 6.96 230 SER A CA 1
ATOM 1218 C C . SER A 1 171 ? 6.359 12.790 -6.154 1.00 6.63 230 SER A C 1
ATOM 1219 O O . SER A 1 171 ? 5.877 13.683 -6.834 1.00 8.30 230 SER A O 1
ATOM 1222 N N . ARG A 1 172 ? 7.600 12.861 -5.674 1.00 7.42 231 ARG A N 1
ATOM 1223 C CA . ARG A 1 172 ? 8.468 13.964 -6.064 1.00 8.17 231 ARG A CA 1
ATOM 1224 C C . ARG A 1 172 ? 9.160 13.614 -7.384 1.00 7.90 231 ARG A C 1
ATOM 1225 O O . ARG A 1 172 ? 10.005 12.704 -7.430 1.00 8.22 231 ARG A O 1
ATOM 1233 N N . TYR A 1 173 ? 8.827 14.339 -8.448 1.00 7.41 232 TYR A N 1
ATOM 1234 C CA . TYR A 1 173 ? 9.587 14.243 -9.699 1.00 8.90 232 TYR A CA 1
ATOM 1235 C C . TYR A 1 173 ? 10.661 15.322 -9.662 1.00 9.52 232 TYR A C 1
ATOM 1236 O O . TYR A 1 173 ? 10.345 16.532 -9.561 1.00 10.93 232 TYR A O 1
ATOM 1245 N N . PRO A 1 174 ? 11.940 14.904 -9.721 1.00 8.64 233 PRO A N 1
ATOM 1246 C CA . PRO A 1 174 ? 13.020 15.909 -9.815 1.00 8.75 233 PRO A CA 1
ATOM 1247 C C . PRO A 1 174 ? 12.745 16.864 -10.965 1.00 9.47 233 PRO A C 1
ATOM 1248 O O . PRO A 1 174 ? 12.142 16.475 -11.975 1.00 10.36 233 PRO A O 1
ATOM 1252 N N . ASP A 1 175 ? 13.199 18.105 -10.829 1.00 10.64 234 ASP A N 1
ATOM 1253 C CA . ASP A 1 175 ? 12.968 19.090 -11.866 1.00 11.40 234 ASP A CA 1
ATOM 1254 C C . ASP A 1 175 ? 13.357 18.578 -13.265 1.00 11.85 234 ASP A C 1
ATOM 1255 O O . ASP A 1 175 ? 12.629 18.805 -14.237 1.00 12.80 234 ASP A O 1
ATOM 1260 N N . HIS A 1 176 ? 14.494 17.892 -13.369 1.00 11.27 235 HIS A N 1
ATOM 1261 C CA . HIS A 1 176 ? 14.948 17.391 -14.679 1.00 12.29 235 HIS A CA 1
ATOM 1262 C C . HIS A 1 176 ? 14.118 16.229 -15.245 1.00 12.61 235 HIS A C 1
ATOM 1263 O O . HIS A 1 176 ? 14.351 15.811 -16.388 1.00 15.81 235 HIS A O 1
ATOM 1270 N N . MET A 1 177 ? 13.164 15.719 -14.455 1.00 12.03 236 MET A N 1
ATOM 1271 C CA . MET A 1 177 ? 12.284 14.642 -14.891 1.00 12.55 236 MET A CA 1
ATOM 1272 C C . MET A 1 177 ? 10.837 15.061 -14.962 1.00 11.34 236 MET A C 1
ATOM 1273 O O . MET A 1 177 ? 9.968 14.225 -15.153 1.00 11.31 236 MET A O 1
ATOM 1278 N N . LYS A 1 178 ? 10.561 16.346 -14.797 1.00 11.14 237 LYS A N 1
ATOM 1279 C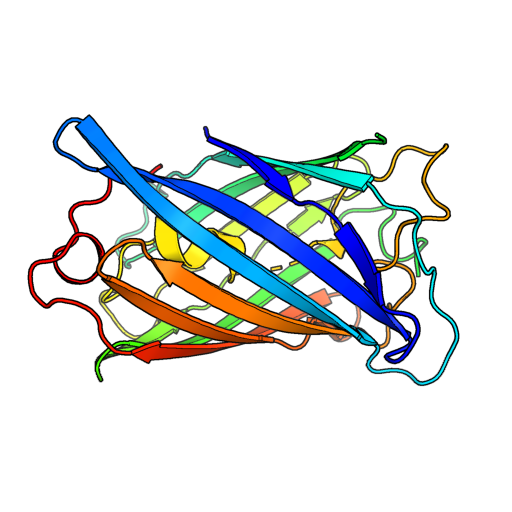 CA . LYS A 1 178 ? 9.172 16.775 -14.671 1.00 11.77 237 LYS A CA 1
ATOM 1280 C C . LYS A 1 178 ? 8.319 16.513 -15.917 1.00 11.22 237 LYS A C 1
ATOM 1281 O O . LYS A 1 178 ? 7.088 16.431 -15.812 1.00 11.33 237 LYS A O 1
ATOM 1287 N N . GLN A 1 179 ? 8.954 16.360 -17.079 1.00 11.10 238 GLN A N 1
ATOM 1288 C CA . GLN A 1 179 ? 8.212 16.055 -18.302 1.00 11.96 238 GLN A CA 1
ATOM 1289 C C . GLN A 1 179 ? 7.727 14.603 -18.343 1.00 10.44 238 GLN A C 1
ATOM 1290 O O . GLN A 1 179 ? 7.017 14.212 -19.275 1.00 12.42 238 GLN A O 1
ATOM 1296 N N . HIS A 1 180 ? 8.066 13.825 -17.317 1.00 9.54 239 HIS A N 1
ATOM 1297 C CA . HIS A 1 180 ? 7.653 12.420 -17.247 1.00 9.02 239 HIS A CA 1
ATOM 1298 C C . HIS A 1 180 ? 6.602 12.134 -16.193 1.00 9.28 239 HIS A C 1
ATOM 1299 O O . HIS A 1 180 ? 6.326 10.971 -15.907 1.00 10.30 239 HIS A O 1
ATOM 1306 N N . ASP A 1 181 ? 6.037 13.182 -15.600 1.00 8.06 240 ASP A N 1
ATOM 1307 C CA . ASP A 1 181 ? 5.061 13.004 -14.517 1.00 7.84 240 ASP A CA 1
ATOM 1308 C C . ASP A 1 181 ? 3.628 12.920 -15.070 1.00 7.17 240 ASP A C 1
ATOM 1309 O O . ASP A 1 181 ? 2.899 13.921 -15.170 1.00 8.00 240 ASP A O 1
ATOM 1314 N N . PHE A 1 182 ? 3.240 11.713 -15.473 1.00 7.62 241 PHE A N 1
ATOM 1315 C CA . PHE A 1 182 ? 1.897 11.482 -15.968 1.00 6.69 241 PHE A CA 1
ATOM 1316 C C . PHE A 1 182 ? 0.855 11.849 -14.911 1.00 6.66 241 PHE A C 1
ATOM 1317 O O . PHE A 1 182 ? -0.192 12.436 -15.224 1.00 7.21 241 PHE A O 1
ATOM 1325 N N . PHE A 1 183 ? 1.108 11.454 -13.666 1.00 6.61 242 PHE A N 1
ATOM 1326 C CA . PHE A 1 183 ? 0.093 11.500 -12.622 1.00 7.52 242 PHE A CA 1
ATOM 1327 C C . PHE A 1 183 ? -0.428 12.915 -12.410 1.00 7.21 242 PHE A C 1
ATOM 1328 O O . PHE A 1 183 ? -1.647 13.132 -12.369 1.00 8.06 242 PHE A O 1
ATOM 1336 N N . LYS A 1 184 ? 0.458 13.887 -12.236 1.00 7.46 243 LYS A N 1
ATOM 1337 C CA A LYS A 1 184 ? -0.008 15.259 -12.026 0.89 7.00 243 LYS A CA 1
ATOM 1338 C CA B LYS A 1 184 ? 0.014 15.257 -12.028 0.11 7.71 243 LYS A CA 1
ATOM 1339 C C . LYS A 1 184 ? -0.585 15.841 -13.299 1.00 7.72 243 LYS A C 1
ATOM 1340 O O . LYS A 1 184 ? -1.506 16.660 -13.235 1.00 8.96 243 LYS A O 1
ATOM 1351 N N . SER A 1 185 ? -0.063 15.414 -14.460 1.00 7.14 244 SER A N 1
ATOM 1352 C CA A SER A 1 185 ? -0.513 15.940 -15.751 0.09 7.84 244 SER A CA 1
ATOM 1353 C CA B SER A 1 185 ? -0.517 15.968 -15.747 0.91 8.49 244 SER A CA 1
ATOM 1354 C C . SER A 1 185 ? -1.995 15.652 -16.018 1.00 8.14 244 SER A C 1
ATOM 1355 O O . SER A 1 185 ? -2.671 16.400 -16.728 1.00 10.08 244 SER A O 1
ATOM 1360 N N . ALA A 1 186 ? -2.495 14.561 -15.433 1.00 7.56 245 ALA A N 1
ATOM 1361 C CA . ALA A 1 186 ? -3.880 14.142 -15.618 1.00 8.42 245 ALA A CA 1
ATOM 1362 C C . ALA A 1 186 ? -4.841 14.933 -14.726 1.00 8.78 245 ALA A C 1
ATOM 1363 O O . ALA A 1 186 ? -6.064 14.808 -14.851 1.00 10.05 245 ALA A O 1
ATOM 1365 N N . MET A 1 187 ? -4.308 15.722 -13.797 1.00 9.05 246 MET A N 1
ATOM 1366 C CA . MET A 1 187 ? -5.151 16.452 -12.841 1.00 9.07 246 MET A CA 1
ATOM 1367 C C . MET A 1 187 ? -5.562 17.808 -13.440 1.00 10.27 246 MET A C 1
ATOM 1368 O O . MET A 1 187 ? -4.861 18.329 -14.282 1.00 12.76 246 MET A O 1
ATOM 1373 N N . PRO A 1 188 ? -6.694 18.384 -12.991 1.00 11.31 247 PRO A N 1
ATOM 1374 C CA . PRO A 1 188 ? -7.517 17.933 -11.860 1.00 11.39 247 PRO A CA 1
ATOM 1375 C C . PRO A 1 188 ? -8.554 16.884 -12.234 1.00 11.04 247 PRO A C 1
ATOM 1376 O O . PRO A 1 188 ? -9.137 16.311 -11.324 1.00 11.36 247 PRO A O 1
ATOM 1380 N N . GLU A 1 189 ? -8.752 16.614 -13.526 1.00 10.60 248 GLU A N 1
ATOM 1381 C CA . GLU A 1 189 ? -9.800 15.667 -13.959 1.00 11.38 248 GLU A CA 1
ATOM 1382 C C . GLU A 1 189 ? -9.548 14.268 -13.386 1.00 8.82 248 GLU A C 1
ATOM 1383 O O . GLU A 1 189 ? -10.483 13.554 -12.972 1.00 11.44 248 GLU A O 1
ATOM 1389 N N . GLY A 1 190 ? -8.283 13.877 -13.347 1.00 8.00 249 GLY A N 1
ATOM 1390 C CA . GLY A 1 190 ? -7.870 12.658 -12.661 1.00 8.92 249 GLY A CA 1
ATOM 1391 C C . GLY A 1 190 ? -7.590 11.473 -13.562 1.00 8.85 249 GLY A C 1
ATOM 1392 O O . GLY A 1 190 ? -7.513 11.596 -14.788 1.00 9.24 249 GLY A O 1
ATOM 1393 N N . TYR A 1 191 ? -7.423 10.315 -12.922 1.00 7.69 250 TYR A N 1
ATOM 1394 C CA . TYR A 1 191 ? -7.170 9.088 -13.665 1.00 6.63 250 TYR A CA 1
ATOM 1395 C C . TYR A 1 191 ? -7.828 7.892 -12.982 1.00 7.00 250 TYR A C 1
ATOM 1396 O O . TYR A 1 191 ? -8.136 7.926 -11.793 1.00 7.47 250 TYR A O 1
ATOM 1405 N N . ILE A 1 192 ? -8.047 6.863 -13.785 1.00 7.02 251 ILE A N 1
ATOM 1406 C CA . ILE A 1 192 ? -8.439 5.548 -13.296 1.00 7.44 251 ILE A CA 1
ATOM 1407 C C . ILE A 1 192 ? -7.169 4.723 -13.107 1.00 8.08 251 ILE A C 1
ATOM 1408 O O . ILE A 1 192 ? -6.336 4.659 -14.027 1.00 10.38 251 ILE A O 1
ATOM 1413 N N . GLN A 1 193 ? -7.019 4.123 -11.928 1.00 7.27 252 GLN A N 1
ATOM 1414 C CA . GLN A 1 193 ? -5.872 3.250 -11.638 1.00 6.33 252 GLN A CA 1
ATOM 1415 C C . GLN A 1 193 ? -6.391 1.831 -11.383 1.00 7.05 252 GLN A C 1
ATOM 1416 O O . GLN A 1 193 ? -7.205 1.632 -10.479 1.00 8.22 252 GLN A O 1
ATOM 1422 N N . GLU A 1 194 ? -5.936 0.864 -12.181 1.00 8.06 253 GLU A N 1
ATOM 1423 C CA . GLU A 1 194 ? -6.333 -0.535 -12.019 1.00 7.85 253 GLU A CA 1
ATOM 1424 C C . GLU A 1 194 ? -5.116 -1.384 -11.744 1.00 6.29 253 GLU A C 1
ATOM 1425 O O . GLU A 1 194 ? -4.046 -1.146 -12.315 1.00 8.14 253 GLU A O 1
ATOM 1431 N N . ARG A 1 195 ? -5.276 -2.398 -10.886 1.00 6.90 254 ARG A N 1
ATOM 1432 C CA . ARG A 1 195 ? -4.207 -3.370 -10.650 1.00 7.46 254 ARG A CA 1
ATOM 1433 C C . ARG A 1 195 ? -4.740 -4.779 -10.554 1.00 8.12 254 ARG A C 1
ATOM 1434 O O . ARG A 1 195 ? -5.897 -5.013 -10.174 1.00 8.87 254 ARG A O 1
ATOM 1442 N N . THR A 1 196 ? -3.852 -5.717 -10.870 1.00 8.28 255 THR A N 1
ATOM 1443 C CA . THR A 1 196 ? -3.970 -7.060 -10.334 1.00 8.77 255 THR A CA 1
ATOM 1444 C C . THR A 1 196 ? -2.734 -7.287 -9.485 1.00 8.76 255 THR A C 1
ATOM 1445 O O . THR A 1 196 ? -1.605 -6.938 -9.881 1.00 9.51 255 THR A O 1
ATOM 1449 N N . ILE A 1 197 ? -2.960 -7.817 -8.292 1.00 8.98 256 ILE A N 1
ATOM 1450 C CA . ILE A 1 197 ? -1.877 -8.106 -7.358 1.00 7.93 256 ILE A CA 1
ATOM 1451 C C . ILE A 1 197 ? -1.928 -9.605 -7.076 1.00 9.25 256 ILE A C 1
ATOM 1452 O O . ILE A 1 197 ? -2.909 -10.102 -6.517 1.00 8.78 256 ILE A O 1
ATOM 1457 N N . PHE A 1 198 ? -0.879 -10.314 -7.487 1.00 9.10 257 PHE A N 1
ATOM 1458 C CA . PHE A 1 198 ? -0.800 -11.753 -7.292 1.00 10.20 257 PHE A CA 1
ATOM 1459 C C . PHE A 1 198 ? 0.046 -12.026 -6.051 1.00 8.81 257 PHE A C 1
ATOM 1460 O O . PHE A 1 198 ? 1.257 -11.733 -6.040 1.00 10.01 257 PHE A O 1
ATOM 1468 N N . PHE A 1 199 ? -0.574 -12.574 -5.012 1.00 10.34 258 PHE A N 1
ATOM 1469 C CA . PHE A 1 199 ? 0.188 -13.013 -3.850 1.00 11.16 258 PHE A CA 1
ATOM 1470 C C . PHE A 1 199 ? 0.763 -14.378 -4.143 1.00 11.59 258 PHE A C 1
ATOM 1471 O O . PHE A 1 199 ? 0.017 -15.322 -4.413 1.00 14.08 258 PHE A O 1
ATOM 1479 N N . LYS A 1 200 ? 2.094 -14.463 -4.146 1.00 11.67 259 LYS A N 1
ATOM 1480 C CA . LYS A 1 200 ? 2.773 -15.706 -4.520 1.00 12.55 259 LYS A CA 1
ATOM 1481 C C . LYS A 1 200 ? 2.205 -16.898 -3.766 1.00 14.70 259 LYS A C 1
ATOM 1482 O O . LYS A 1 200 ? 2.099 -16.880 -2.545 1.00 15.44 259 LYS A O 1
ATOM 1488 N N . ASP A 1 201 ? 1.837 -17.930 -4.531 1.00 16.82 260 ASP A N 1
ATOM 1489 C CA . ASP A 1 201 ? 1.289 -19.167 -4.006 1.00 19.51 260 ASP A CA 1
ATOM 1490 C C . ASP A 1 201 ? 0.017 -18.955 -3.176 1.00 17.65 260 ASP A C 1
ATOM 1491 O O . ASP A 1 201 ? -0.315 -19.741 -2.301 1.00 19.06 260 ASP A O 1
ATOM 1496 N N . ASP A 1 202 ? -0.713 -17.889 -3.488 1.00 16.06 261 ASP A N 1
ATOM 1497 C CA . ASP A 1 202 ? -1.935 -17.596 -2.746 1.00 14.74 261 ASP A CA 1
ATOM 1498 C C . ASP A 1 202 ? -2.884 -16.846 -3.707 1.00 14.16 261 ASP A C 1
ATOM 1499 O O . ASP A 1 202 ? -2.742 -16.972 -4.936 1.00 15.35 261 ASP A O 1
ATOM 1504 N N . GLY A 1 203 ? -3.851 -16.092 -3.174 1.00 14.26 262 GLY A N 1
ATOM 1505 C CA . GLY A 1 203 ? -4.856 -15.463 -4.010 1.00 13.73 262 GLY A CA 1
ATOM 1506 C C . GLY A 1 203 ? -4.412 -14.151 -4.632 1.00 10.59 262 GLY A C 1
ATOM 1507 O O . GLY A 1 203 ? -3.225 -13.803 -4.624 1.00 11.18 262 GLY A O 1
ATOM 1508 N N . ASN A 1 204 ? -5.371 -13.440 -5.217 1.00 11.41 263 ASN A N 1
ATOM 1509 C CA . ASN A 1 204 ? -5.068 -12.166 -5.874 1.00 9.79 263 ASN A CA 1
ATOM 1510 C C . ASN A 1 204 ? -6.080 -11.100 -5.524 1.00 10.20 263 ASN A C 1
ATOM 1511 O O . ASN A 1 204 ? -7.227 -11.397 -5.254 1.00 10.19 263 ASN A O 1
ATOM 1516 N N . TYR A 1 205 ? -5.629 -9.850 -5.526 1.00 8.78 264 TYR A N 1
ATOM 1517 C CA . TYR A 1 205 ? -6.533 -8.706 -5.481 1.00 8.26 264 TYR A CA 1
ATOM 1518 C C . TYR A 1 205 ? -6.655 -8.122 -6.884 1.00 7.72 264 TYR A C 1
ATOM 1519 O O . TYR A 1 205 ? -5.658 -8.005 -7.626 1.00 9.79 264 TYR A O 1
ATOM 1528 N N . LYS A 1 206 ? -7.871 -7.699 -7.239 1.00 8.87 265 LYS A N 1
ATOM 1529 C CA . LYS A 1 206 ? -8.067 -6.859 -8.421 1.00 8.40 265 LYS A CA 1
ATOM 1530 C C . LYS A 1 206 ? -8.678 -5.562 -7.923 1.00 8.90 265 LYS A C 1
ATOM 1531 O O . LYS A 1 206 ? -9.637 -5.582 -7.151 1.00 9.45 265 LYS A O 1
ATOM 1537 N N . THR A 1 207 ? -8.110 -4.430 -8.337 1.00 8.27 266 THR A N 1
ATOM 1538 C CA . THR A 1 207 ? -8.521 -3.135 -7.805 1.00 8.50 266 THR A CA 1
ATOM 1539 C C . THR A 1 207 ? -8.833 -2.186 -8.940 1.00 6.69 266 THR A C 1
ATOM 1540 O O . THR A 1 207 ? -8.193 -2.223 -9.998 1.00 7.93 266 THR A O 1
ATOM 1544 N N . ARG A 1 208 ? -9.814 -1.319 -8.702 1.00 6.55 267 ARG A N 1
ATOM 1545 C CA . ARG A 1 208 ? -10.136 -0.228 -9.620 1.00 8.30 267 ARG A CA 1
ATOM 1546 C C . ARG A 1 208 ? -10.362 0.999 -8.754 1.00 6.98 267 ARG A C 1
ATOM 1547 O O . ARG A 1 208 ? -11.141 0.962 -7.799 1.00 8.54 267 ARG A O 1
ATOM 1555 N N . ALA A 1 209 ? -9.683 2.090 -9.090 1.00 7.09 268 ALA A N 1
ATOM 1556 C CA . ALA A 1 209 ? -9.755 3.315 -8.309 1.00 6.32 268 ALA A CA 1
ATOM 1557 C C . ALA A 1 209 ? -9.874 4.505 -9.235 1.00 7.40 268 ALA A C 1
ATOM 1558 O O . ALA A 1 209 ? -9.353 4.524 -10.348 1.00 8.54 268 ALA A O 1
ATOM 1560 N N . GLU A 1 210 ? -10.557 5.522 -8.729 1.00 7.38 269 GLU A N 1
ATOM 1561 C CA A GLU A 1 210 ? -10.615 6.803 -9.418 0.52 8.31 269 GLU A CA 1
ATOM 1562 C CA B GLU A 1 210 ? -10.658 6.810 -9.400 0.48 8.20 269 GLU A CA 1
ATOM 1563 C C . GLU A 1 210 ? -9.937 7.815 -8.516 1.00 7.73 269 GLU A C 1
ATOM 1564 O O . GLU A 1 210 ? -10.293 7.951 -7.345 1.00 8.25 269 GLU A O 1
ATOM 1575 N N . VAL A 1 211 ? -8.918 8.492 -9.068 1.00 7.65 270 VAL A N 1
ATOM 1576 C CA . VAL A 1 211 ? -8.117 9.462 -8.311 1.00 7.56 270 VAL A CA 1
ATOM 1577 C C . VAL A 1 211 ? -8.322 10.831 -8.971 1.00 7.92 270 VAL A C 1
ATOM 1578 O O . VAL A 1 211 ? -7.995 11.009 -10.147 1.00 8.48 270 VAL A O 1
ATOM 1582 N N . LYS A 1 212 ? -8.890 11.773 -8.228 1.00 7.12 271 LYS A N 1
ATOM 1583 C CA . LYS A 1 212 ? -9.199 13.080 -8.810 1.00 8.08 271 LYS A CA 1
ATOM 1584 C C . LYS A 1 212 ? -9.412 14.103 -7.709 1.00 6.92 271 LYS A C 1
ATOM 1585 O O . LYS A 1 212 ? -9.584 13.749 -6.541 1.00 8.80 271 LYS A O 1
ATOM 1591 N N . PHE A 1 213 ? -9.408 15.372 -8.093 1.00 8.17 272 PHE A N 1
ATOM 1592 C CA . PHE A 1 213 ? -9.766 16.432 -7.157 1.00 8.37 272 PHE A CA 1
ATOM 1593 C C . PHE A 1 213 ? -11.260 16.573 -6.991 1.00 9.48 272 PHE A C 1
ATOM 1594 O O . PHE A 1 213 ? -12.022 16.521 -7.968 1.00 10.73 272 PHE A O 1
ATOM 1602 N N . GLU A 1 214 ? -11.645 16.787 -5.735 1.00 9.41 273 GLU A N 1
ATOM 1603 C CA . GLU A 1 214 ? -12.995 17.225 -5.356 1.00 9.72 273 GLU A CA 1
ATOM 1604 C C . GLU A 1 214 ? -12.741 18.537 -4.639 1.00 11.83 273 GLU A C 1
ATOM 1605 O O . GLU A 1 214 ? -12.312 18.538 -3.482 1.00 12.75 273 GLU A O 1
ATOM 1611 N N . GLY A 1 215 ? -12.937 19.656 -5.340 1.00 12.38 274 GLY A N 1
ATOM 1612 C CA . GLY A 1 215 ? -12.499 20.942 -4.817 1.00 13.85 274 GLY A CA 1
ATOM 1613 C C . GLY A 1 215 ? -10.986 20.930 -4.669 1.00 12.53 274 GLY A C 1
ATOM 1614 O O . GLY A 1 215 ? -10.261 20.526 -5.595 1.00 13.75 274 GLY A O 1
ATOM 1615 N N . ASP A 1 216 ? -10.502 21.360 -3.506 1.00 12.23 275 ASP A N 1
ATOM 1616 C CA . ASP A 1 216 ? -9.066 21.373 -3.254 1.00 13.32 275 ASP A CA 1
ATOM 1617 C C . ASP A 1 216 ? -8.533 20.086 -2.630 1.00 12.46 275 ASP A C 1
ATOM 1618 O O . ASP A 1 216 ? -7.377 20.016 -2.230 1.00 11.87 275 ASP A O 1
ATOM 1623 N N . THR A 1 217 ? -9.375 19.059 -2.559 1.00 10.85 276 THR A N 1
ATOM 1624 C CA . THR A 1 217 ? -8.997 17.802 -1.910 1.00 9.22 276 THR A CA 1
ATOM 1625 C C . THR A 1 217 ? -8.748 16.700 -2.925 1.00 8.51 276 THR A C 1
ATOM 1626 O O . THR A 1 217 ? -9.540 16.511 -3.849 1.00 9.62 276 THR A O 1
ATOM 1630 N N . LEU A 1 218 ? -7.635 15.980 -2.761 1.00 6.98 277 LEU A N 1
ATOM 1631 C CA . LEU A 1 218 ? -7.324 14.885 -3.661 1.00 7.01 277 LEU A CA 1
ATOM 1632 C C . LEU A 1 218 ? -7.971 13.621 -3.109 1.00 6.88 277 LEU A C 1
ATOM 1633 O O . LEU A 1 218 ? -7.738 13.252 -1.954 1.00 7.99 277 LEU A O 1
ATOM 1638 N N . VAL A 1 219 ? -8.852 13.020 -3.912 1.00 6.93 278 VAL A N 1
ATOM 1639 C CA . VAL A 1 219 ? -9.625 11.844 -3.465 1.00 6.65 278 VAL A CA 1
ATOM 1640 C C . VAL A 1 219 ? -9.248 10.568 -4.226 1.00 6.95 278 VAL A C 1
ATOM 1641 O O . VAL A 1 219 ? -9.117 10.573 -5.440 1.00 9.17 278 VAL A O 1
ATOM 1645 N N . ASN A 1 220 ? -9.123 9.473 -3.478 1.00 6.23 279 ASN A N 1
ATOM 1646 C CA . ASN A 1 220 ? -8.859 8.148 -4.038 1.00 6.43 279 ASN A CA 1
ATOM 1647 C C . ASN A 1 220 ? -10.017 7.239 -3.634 1.00 6.73 279 ASN A C 1
ATOM 1648 O O . ASN A 1 220 ? -10.123 6.886 -2.460 1.00 7.34 279 ASN A O 1
ATOM 1653 N N . ARG A 1 221 ? -10.901 6.924 -4.604 1.00 6.85 280 ARG A N 1
ATOM 1654 C CA . ARG A 1 221 ? -12.063 6.047 -4.361 1.00 7.22 280 ARG A CA 1
ATOM 1655 C C . ARG A 1 221 ? -11.774 4.689 -4.980 1.00 6.97 280 ARG A C 1
ATOM 1656 O O . ARG A 1 221 ? -11.503 4.619 -6.177 1.00 8.61 280 ARG A O 1
ATOM 1664 N N . ILE A 1 222 ? -11.843 3.619 -4.176 1.00 7.68 281 ILE A N 1
ATOM 1665 C CA . ILE A 1 222 ? -11.355 2.314 -4.598 1.00 7.47 281 ILE A CA 1
ATOM 1666 C C . ILE A 1 222 ? -12.385 1.206 -4.394 1.00 7.67 281 ILE A C 1
ATOM 1667 O O . ILE A 1 222 ? -13.067 1.167 -3.357 1.00 8.51 281 ILE A O 1
ATOM 1672 N N . GLU A 1 223 ? -12.455 0.287 -5.364 1.00 7.52 282 GLU A N 1
ATOM 1673 C CA . GLU A 1 223 ? -13.112 -1.013 -5.160 1.00 8.83 282 GLU A CA 1
ATOM 1674 C C . GLU A 1 223 ? -12.043 -2.114 -5.287 1.00 7.63 282 GLU A C 1
ATOM 1675 O O . GLU A 1 223 ? -11.232 -2.101 -6.213 1.00 9.79 282 GLU A O 1
ATOM 1681 N N . LEU A 1 224 ? -12.054 -3.057 -4.340 1.00 8.17 283 LEU A N 1
ATOM 1682 C CA . LEU A 1 224 ? -11.091 -4.160 -4.299 1.00 7.90 283 LEU A CA 1
ATOM 1683 C C . LEU A 1 224 ? -11.821 -5.487 -4.187 1.00 9.32 283 LEU A C 1
ATOM 1684 O O . LEU A 1 224 ? -12.730 -5.636 -3.352 1.00 9.48 283 LEU A O 1
ATOM 1689 N N . LYS A 1 225 ? -11.430 -6.430 -5.036 1.00 9.23 284 LYS A N 1
ATOM 1690 C CA . LYS A 1 225 ? -11.987 -7.779 -4.996 1.00 9.93 284 LYS A CA 1
ATOM 1691 C C . LYS A 1 225 ? -10.844 -8.772 -4.870 1.00 9.94 284 LYS A C 1
ATOM 1692 O O . LYS A 1 225 ? -9.910 -8.755 -5.675 1.00 11.73 284 LYS A O 1
ATOM 1698 N N . GLY A 1 226 ? -10.899 -9.625 -3.851 1.00 9.47 285 GLY A N 1
ATOM 1699 C CA . GLY A 1 226 ? -9.874 -10.639 -3.643 1.00 11.39 285 GLY A CA 1
ATOM 1700 C C . GLY A 1 226 ? -10.490 -12.028 -3.760 1.00 10.92 285 GLY A C 1
ATOM 1701 O O . GLY A 1 226 ? -11.526 -12.295 -3.150 1.00 10.96 285 GLY A O 1
ATOM 1702 N N . ILE A 1 227 ? -9.826 -12.908 -4.513 1.00 10.88 286 ILE A N 1
ATOM 1703 C CA . ILE A 1 227 ? -10.283 -14.279 -4.712 1.00 12.21 286 ILE A CA 1
ATOM 1704 C C . ILE A 1 227 ? -9.111 -15.231 -4.614 1.00 11.24 286 ILE A C 1
ATOM 1705 O O . ILE A 1 227 ? -7.954 -14.898 -4.717 1.00 11.50 286 ILE A O 1
ATOM 1710 N N . ASP A 1 228 ? -9.478 -16.500 -4.409 1.00 14.30 287 ASP A N 1
ATOM 1711 C CA . ASP A 1 228 ? -8.566 -17.659 -4.433 1.00 16.26 287 ASP A CA 1
ATOM 1712 C C . ASP A 1 228 ? -7.561 -17.672 -3.280 1.00 15.02 287 ASP A C 1
ATOM 1713 O O . ASP A 1 228 ? -6.486 -18.267 -3.402 1.00 17.05 287 ASP A O 1
ATOM 1718 N N . PHE A 1 229 ? -7.872 -16.984 -2.189 1.00 14.51 288 PHE A N 1
ATOM 1719 C CA . PHE A 1 229 ? -6.981 -16.999 -1.039 1.00 14.42 288 PHE A CA 1
ATOM 1720 C C . PHE A 1 229 ? -7.119 -18.278 -0.226 1.00 16.73 288 PHE A C 1
ATOM 1721 O O . PHE A 1 229 ? -8.205 -18.859 -0.140 1.00 18.83 288 PHE A O 1
ATOM 1729 N N . LYS A 1 230 ? -5.995 -18.702 0.342 1.00 17.99 289 LYS A N 1
ATOM 1730 C CA A LYS A 1 230 ? -5.931 -19.877 1.203 0.38 19.75 289 LYS A CA 1
ATOM 1731 C CA B LYS A 1 230 ? -5.935 -19.877 1.200 0.62 19.41 289 LYS A CA 1
ATOM 1732 C C . LYS A 1 230 ? -6.347 -19.484 2.614 1.00 20.45 289 LYS A C 1
ATOM 1733 O O . LYS A 1 230 ? -5.818 -18.516 3.181 1.00 19.63 289 LYS A O 1
ATOM 1744 N N . GLU A 1 231 ? -7.300 -20.216 3.185 1.00 23.30 290 GLU A N 1
ATOM 1745 C CA . GLU A 1 231 ? -7.789 -19.885 4.518 1.00 27.73 290 GLU A CA 1
ATOM 1746 C C . GLU A 1 231 ? -6.696 -19.860 5.584 1.00 27.98 290 GLU A C 1
ATOM 1747 O O . GLU A 1 231 ? -6.774 -19.080 6.536 1.00 29.88 290 GLU A O 1
ATOM 1753 N N . ASP A 1 232 ? -5.674 -20.695 5.424 1.00 26.99 291 ASP A N 1
ATOM 1754 C CA A ASP A 1 232 ? -4.553 -20.676 6.366 0.45 27.50 291 ASP A CA 1
ATOM 1755 C CA B ASP A 1 232 ? -4.547 -20.722 6.344 0.55 27.43 291 ASP A CA 1
ATOM 1756 C C . ASP A 1 232 ? -3.264 -20.186 5.713 1.00 25.60 291 ASP A C 1
ATOM 1757 O O . ASP A 1 232 ? -2.172 -20.500 6.168 1.00 25.88 291 ASP A O 1
ATOM 1766 N N . GLY A 1 233 ? -3.388 -19.403 4.645 1.00 22.64 292 GLY A N 1
ATOM 1767 C CA . GLY A 1 233 ? -2.209 -18.813 4.035 1.00 20.03 292 GLY A CA 1
ATOM 1768 C C . GLY A 1 233 ? -1.830 -17.553 4.801 1.00 17.66 292 GLY A C 1
ATOM 1769 O O . GLY A 1 233 ? -2.404 -17.261 5.844 1.00 18.47 292 GLY A O 1
ATOM 1770 N N . ASN A 1 234 ? -0.876 -16.796 4.275 1.00 14.69 293 ASN A N 1
ATOM 1771 C CA . ASN A 1 234 ? -0.308 -15.683 5.025 1.00 13.97 293 ASN A CA 1
ATOM 1772 C C . ASN A 1 234 ? -1.226 -14.481 5.113 1.00 14.40 293 ASN A C 1
ATOM 1773 O O . ASN A 1 234 ? -1.071 -13.660 6.026 1.00 14.78 293 ASN A O 1
ATOM 1778 N N . ILE A 1 235 ? -2.184 -14.393 4.184 1.00 14.25 294 ILE A N 1
ATOM 1779 C CA . ILE A 1 235 ? -3.062 -13.220 4.115 1.00 13.30 294 ILE A CA 1
ATOM 1780 C C . ILE A 1 235 ? -4.266 -13.453 5.025 1.00 14.19 294 ILE A C 1
ATOM 1781 O O . ILE A 1 235 ? -4.411 -12.780 6.053 1.00 14.36 294 ILE A O 1
ATOM 1786 N N . LEU A 1 236 ? -5.101 -14.439 4.685 1.00 14.15 295 LEU A N 1
ATOM 1787 C CA . LEU A 1 236 ? -6.285 -14.727 5.508 1.00 15.40 295 LEU A CA 1
ATOM 1788 C C . LEU A 1 236 ? -5.924 -15.263 6.900 1.00 17.47 295 LEU A C 1
ATOM 1789 O O . LEU A 1 236 ? -6.708 -15.134 7.830 1.00 18.39 295 LEU A O 1
ATOM 1794 N N . GLY A 1 237 ? -4.734 -15.845 7.027 1.00 16.96 296 GLY A N 1
ATOM 1795 C CA . GLY A 1 237 ? -4.221 -16.328 8.301 1.00 16.00 296 GLY A CA 1
ATOM 1796 C C . GLY A 1 237 ? -3.543 -15.257 9.148 1.00 16.33 296 GLY A C 1
ATOM 1797 O O . GLY A 1 237 ? -3.129 -15.525 10.273 1.00 18.54 296 GLY A O 1
ATOM 1798 N N . HIS A 1 238 ? -3.417 -14.040 8.607 1.00 14.97 297 HIS A N 1
ATOM 1799 C CA . HIS A 1 238 ? -2.802 -12.922 9.329 1.00 15.23 297 HIS A CA 1
ATOM 1800 C C . HIS A 1 238 ? -1.408 -13.280 9.853 1.00 13.97 297 HIS A C 1
ATOM 1801 O O . HIS A 1 238 ? -1.129 -13.164 11.045 1.00 16.57 297 HIS A O 1
ATOM 1808 N N . LYS A 1 239 ? -0.526 -13.706 8.953 1.00 13.43 298 LYS A N 1
ATOM 1809 C CA . LYS A 1 239 ? 0.808 -14.156 9.348 1.00 13.90 298 LYS A CA 1
ATOM 1810 C C . LYS A 1 239 ? 1.880 -13.162 8.909 1.00 13.43 298 LYS A C 1
ATOM 1811 O O . LYS A 1 239 ? 3.076 -13.473 8.945 1.00 14.85 298 LYS A O 1
ATOM 1817 N N . LEU A 1 240 ? 1.451 -11.959 8.498 1.00 12.21 299 LEU A N 1
ATOM 1818 C CA . LEU A 1 240 ? 2.403 -10.937 8.061 1.00 11.83 299 LEU A CA 1
ATOM 1819 C C . LEU A 1 240 ? 2.754 -10.000 9.202 1.00 12.12 299 LEU A C 1
ATOM 1820 O O . LEU A 1 240 ? 1.899 -9.625 9.995 1.00 15.15 299 LEU A O 1
ATOM 1825 N N . GLU A 1 241 ? 4.028 -9.631 9.277 1.00 12.49 300 GLU A N 1
ATOM 1826 C CA . GLU A 1 241 ? 4.472 -8.578 10.183 1.00 12.61 300 GLU A CA 1
ATOM 1827 C C . GLU A 1 241 ? 3.816 -7.248 9.796 1.00 11.10 300 GLU A C 1
ATOM 1828 O O . GLU A 1 241 ? 3.473 -7.008 8.628 1.00 12.71 300 GLU A O 1
ATOM 1834 N N . TYR A 1 242 ? 3.637 -6.389 10.795 1.00 11.89 301 TYR A N 1
ATOM 1835 C CA . TYR A 1 242 ? 3.097 -5.044 10.580 1.00 10.67 301 TYR A CA 1
ATOM 1836 C C . TYR A 1 242 ? 4.239 -4.085 10.190 1.00 11.27 301 TYR A C 1
ATOM 1837 O O . TYR A 1 242 ? 4.812 -3.368 11.024 1.00 13.16 301 TYR A O 1
ATOM 1846 N N . ASN A 1 243 ? 4.601 -4.142 8.913 1.00 10.37 302 ASN A N 1
ATOM 1847 C CA . ASN A 1 243 ? 5.662 -3.312 8.348 1.00 11.95 302 ASN A CA 1
ATOM 1848 C C . ASN A 1 243 ? 5.602 -3.394 6.831 1.00 13.62 302 ASN A C 1
ATOM 1849 O O . ASN A 1 243 ? 4.753 -4.103 6.267 1.00 12.78 302 ASN A O 1
#

Secondary structure (DSSP, 8-state):
-EEEEEEEEEEGGGTEEEEEEEEEEEBTTS-EEEEEEEEEEEESSSS----PPSEEEEEEEEEE--TT--SSEEEEEEEEEEE---GGGGSS-EEEEEEEEEEETTEEEEEEEEEEEEGGGTEEEEEEEETTSS-SS-GGGGTTT--GGGSB--GGGGGG-HHHHTTTT-EEEEEEEEETTS-EEEEEEEEEEETTEEEEEEEEEEES--TTSTTTTT-B---

Nearest PDB structures (foldseek):
  3evp-assembly1_A  TM=1.005E+00  e=7.197E-48  Aequorea victoria
  3wld-assembly1_A  TM=9.890E-01  e=4.866E-44  Gallus gallus
  3osr-assembly1_A  TM=1.000E+00  e=2.733E-42  Escherichia coli O157:H7
  5f9g-assembly1_A  TM=9.901E-01  e=1.674E-42  Aequorea victoria
  6xu4-assembly2_B  TM=9.903E-01  e=3.474E-40  Aspergillus niger